Protein AF-A8GDE4-F1 (afdb_monomer_lite)

Radius of gyration: 35.51 Å; chains: 1; bounding box: 130×48×84 Å

Secondary structure (DSSP, 8-state):
-------TTSSSSTTTGGG-PBPTTSPBPPHHHHHHHHHHHHHHHHHHHHHHHHHHHHHHHHHHHHH-SEEEEEETTTEEEEESSHHHHHHHHHHHHHHHHTTGGGS--GGGGG-EEEEE---EEEEEEEE--TTS-S-TT--EEEEEEE-S----HHHHHHHHHHHHHHHHHHHHHHHHHHHHHHHT--TT-TTHHHHHHHHHHHHHHHHHHHHHHHHT-

Sequence (221 aa):
MIKRFNPDFSLSISHELAYMRETPEGGYVAHGDYATLFSELELVKADRDAQQKRADALAVENAELNSGCGFFAYDPDNGFEEFKTKEEAIAAAESYIDYYRGEACDGWPDEVAQVSWGIIMQESTRVNERPRTNDDSCDPAIETVCDYALLPNIETPATSAALAAIEARGAIAAIESLIGKKKRALAEMHPDTHAYGATEVIIRNQIRDLESFAIELREAK

Structure (mmCIF, N/CA/C/O backbone):
data_AF-A8GDE4-F1
#
_entry.id   AF-A8GDE4-F1
#
loop_
_atom_site.group_PDB
_atom_site.id
_atom_site.type_symbol
_atom_site.label_atom_id
_atom_site.label_alt_id
_atom_site.label_comp_id
_atom_site.label_asym_id
_atom_site.label_entity_id
_atom_site.label_seq_id
_atom_site.pdbx_PDB_ins_code
_atom_site.Cartn_x
_atom_site.Cartn_y
_atom_site.Cartn_z
_atom_site.occupancy
_atom_site.B_iso_or_equiv
_atom_site.auth_seq_id
_atom_site.auth_comp_id
_atom_site.auth_asym_id
_atom_site.auth_atom_id
_atom_site.pdbx_PDB_model_num
ATOM 1 N N . MET A 1 1 ? 86.544 5.104 -19.494 1.00 39.16 1 MET A N 1
ATOM 2 C CA . MET A 1 1 ? 85.240 5.177 -20.188 1.00 39.16 1 MET A CA 1
ATOM 3 C C . MET A 1 1 ? 84.161 4.812 -19.175 1.00 39.16 1 MET A C 1
ATOM 5 O O . MET A 1 1 ? 83.903 3.639 -18.951 1.00 39.16 1 MET A O 1
ATOM 9 N N . ILE A 1 2 ? 83.646 5.806 -18.449 1.00 33.44 2 ILE A N 1
ATOM 10 C CA . ILE A 1 2 ? 82.651 5.610 -17.384 1.00 33.44 2 ILE A CA 1
ATOM 11 C C . ILE A 1 2 ? 81.277 5.614 -18.054 1.00 33.44 2 ILE A C 1
ATOM 13 O O . ILE A 1 2 ? 80.874 6.637 -18.608 1.00 33.44 2 ILE A O 1
ATOM 17 N N . LYS A 1 3 ? 80.575 4.476 -18.043 1.00 41.19 3 LYS A N 1
ATOM 18 C CA . LYS A 1 3 ? 79.162 4.431 -18.434 1.00 41.19 3 LYS A CA 1
ATOM 19 C C . LYS A 1 3 ? 78.373 5.166 -17.353 1.00 41.19 3 LYS A C 1
ATOM 21 O O . LYS A 1 3 ? 78.251 4.670 -16.238 1.00 41.19 3 LYS A O 1
ATOM 26 N N . ARG A 1 4 ? 77.895 6.372 -17.665 1.00 40.81 4 ARG A N 1
ATOM 27 C CA . ARG A 1 4 ? 76.934 7.086 -16.820 1.00 40.81 4 ARG A CA 1
ATOM 28 C C . ARG A 1 4 ? 75.624 6.304 -16.853 1.00 40.81 4 ARG A C 1
ATOM 30 O O . ARG A 1 4 ? 75.034 6.139 -17.916 1.00 40.81 4 ARG A O 1
ATOM 37 N N . PHE A 1 5 ? 75.222 5.783 -15.702 1.00 41.34 5 PHE A N 1
ATOM 38 C CA . PHE A 1 5 ? 73.902 5.210 -15.496 1.00 41.34 5 PHE A CA 1
ATOM 39 C C . PHE A 1 5 ? 72.939 6.388 -15.306 1.00 41.34 5 PHE A C 1
ATOM 41 O O . PHE A 1 5 ? 73.033 7.083 -14.298 1.00 41.34 5 PHE A O 1
ATOM 48 N N . ASN A 1 6 ? 72.089 6.669 -16.297 1.00 43.16 6 ASN A N 1
ATOM 49 C CA . ASN A 1 6 ? 70.973 7.602 -16.124 1.00 43.16 6 ASN A CA 1
ATOM 50 C C . ASN A 1 6 ? 69.842 6.842 -15.414 1.00 43.16 6 ASN A C 1
ATOM 52 O O . ASN A 1 6 ? 69.351 5.866 -15.983 1.00 43.16 6 ASN A O 1
ATOM 56 N N . PRO A 1 7 ? 69.410 7.254 -14.212 1.00 46.44 7 PRO A N 1
ATOM 57 C CA . PRO A 1 7 ? 68.336 6.592 -13.477 1.00 46.44 7 PRO A CA 1
ATOM 58 C C . PRO A 1 7 ? 66.929 7.021 -13.943 1.00 46.44 7 PRO A C 1
ATOM 60 O O . PRO A 1 7 ? 65.963 6.846 -13.208 1.00 46.44 7 PRO A O 1
ATOM 63 N N . ASP A 1 8 ? 66.773 7.523 -15.170 1.00 44.00 8 ASP A N 1
ATOM 64 C CA . ASP A 1 8 ? 65.584 8.302 -15.555 1.00 44.00 8 ASP A CA 1
ATOM 65 C C . ASP A 1 8 ? 64.569 7.551 -16.434 1.00 44.00 8 ASP A C 1
ATOM 67 O O . ASP A 1 8 ? 63.820 8.167 -17.183 1.00 44.00 8 ASP A O 1
ATOM 71 N N . PHE A 1 9 ? 64.497 6.218 -16.342 1.00 38.62 9 PHE A N 1
ATOM 72 C CA . PHE A 1 9 ? 63.393 5.449 -16.953 1.00 38.62 9 PHE A CA 1
ATOM 73 C C . PHE A 1 9 ? 62.704 4.446 -16.017 1.00 38.62 9 PHE A C 1
ATOM 75 O O . PHE A 1 9 ? 61.736 3.811 -16.420 1.00 38.62 9 PHE A O 1
ATOM 82 N N . SER A 1 10 ? 63.151 4.311 -14.762 1.00 43.53 10 SER A N 1
ATOM 83 C CA . SER A 1 10 ? 62.522 3.390 -13.790 1.00 43.53 10 SER A CA 1
ATOM 84 C C . SER A 1 10 ? 61.621 4.079 -12.758 1.00 43.53 10 SER A C 1
ATOM 86 O O . SER A 1 10 ? 60.902 3.407 -12.029 1.00 43.53 10 SER A O 1
ATOM 88 N N . LEU A 1 11 ? 61.614 5.415 -12.729 1.00 41.84 11 LEU A N 1
ATOM 89 C CA . LEU A 1 11 ? 60.873 6.224 -11.754 1.00 41.84 11 LEU A CA 1
ATOM 90 C C . LEU A 1 11 ? 59.713 7.030 -12.359 1.00 41.84 11 LEU A C 1
ATOM 92 O O . LEU A 1 11 ? 59.090 7.810 -11.646 1.00 41.84 11 LEU A O 1
ATOM 96 N N . SER A 1 12 ? 59.376 6.835 -13.642 1.00 43.69 12 SER A N 1
ATOM 97 C CA . SER A 1 12 ? 58.170 7.445 -14.237 1.00 43.69 12 SER A CA 1
ATOM 98 C C . SER A 1 12 ? 56.939 6.528 -14.221 1.00 43.69 12 SER A C 1
ATOM 100 O O . SER A 1 12 ? 55.893 6.918 -14.725 1.00 43.69 12 SER A O 1
ATOM 102 N N . ILE A 1 13 ? 57.047 5.317 -13.665 1.00 46.84 13 ILE A N 1
ATOM 103 C CA . ILE A 1 13 ? 55.972 4.306 -13.660 1.00 46.84 13 ILE A CA 1
ATOM 104 C C . ILE A 1 13 ? 55.366 4.108 -12.251 1.00 46.84 13 ILE A C 1
ATOM 106 O O . ILE A 1 13 ? 54.423 3.351 -12.058 1.00 46.84 13 ILE A O 1
ATOM 110 N N . SER A 1 14 ? 55.853 4.813 -11.231 1.00 48.50 14 SER A N 1
ATOM 111 C CA . SER A 1 14 ? 55.568 4.459 -9.833 1.00 48.50 14 SER A CA 1
ATOM 112 C C . SER A 1 14 ? 54.497 5.294 -9.122 1.00 48.50 14 SER A C 1
ATOM 114 O O . SER A 1 14 ? 54.263 5.052 -7.943 1.00 48.50 14 SER A O 1
ATOM 116 N N . HIS A 1 15 ? 53.828 6.244 -9.787 1.00 43.44 15 HIS A N 1
ATOM 117 C CA . HIS A 1 15 ? 52.688 6.951 -9.172 1.00 43.44 15 HIS A CA 1
ATOM 118 C C . HIS A 1 15 ? 51.331 6.552 -9.766 1.00 43.44 15 HIS A C 1
ATOM 120 O O . HIS A 1 15 ? 50.371 6.427 -9.015 1.00 43.44 15 HIS A O 1
ATOM 126 N N . GLU A 1 16 ? 51.248 6.266 -11.071 1.00 42.66 16 GLU A N 1
ATOM 127 C CA . GLU A 1 16 ? 49.994 5.798 -11.690 1.00 42.66 16 GLU A CA 1
ATOM 128 C C . GLU A 1 16 ? 49.701 4.315 -11.405 1.00 42.66 16 GLU A C 1
ATOM 130 O O . GLU A 1 16 ? 48.559 3.974 -11.108 1.00 42.66 16 GLU A O 1
ATOM 135 N N . LEU A 1 17 ? 50.715 3.436 -11.387 1.00 47.31 17 LEU A N 1
ATOM 136 C CA . LEU A 1 17 ? 50.517 2.019 -11.030 1.00 47.31 17 LEU A CA 1
ATOM 137 C C . LEU A 1 17 ? 50.163 1.809 -9.552 1.00 47.31 17 LEU A C 1
ATOM 139 O O . LEU A 1 17 ? 49.525 0.818 -9.214 1.00 47.31 17 LEU A O 1
ATOM 143 N N . ALA A 1 18 ? 50.543 2.737 -8.667 1.00 46.31 18 ALA A N 1
ATOM 144 C CA . ALA A 1 18 ? 50.273 2.622 -7.232 1.00 46.31 18 ALA A CA 1
ATOM 145 C C . ALA A 1 18 ? 48.769 2.691 -6.893 1.00 46.31 18 ALA A C 1
ATOM 147 O O . ALA A 1 18 ? 48.372 2.285 -5.803 1.00 46.31 18 ALA A O 1
ATOM 148 N N . TYR A 1 19 ? 47.941 3.173 -7.828 1.00 51.22 19 TYR A N 1
ATOM 149 C CA . TYR A 1 19 ? 46.489 3.280 -7.683 1.00 51.22 19 TYR A CA 1
ATOM 150 C C . TYR A 1 19 ? 45.704 2.329 -8.605 1.00 51.22 19 TYR A C 1
ATOM 152 O O . TYR A 1 19 ? 44.475 2.406 -8.648 1.00 51.22 19 TYR A O 1
ATOM 160 N N . MET A 1 20 ? 46.356 1.408 -9.325 1.00 56.75 20 MET A N 1
ATOM 161 C CA . MET A 1 20 ? 45.652 0.399 -10.124 1.00 56.75 20 MET A CA 1
ATOM 162 C C . MET A 1 20 ? 45.312 -0.814 -9.255 1.00 56.75 20 MET A C 1
ATOM 164 O O . MET A 1 20 ? 46.195 -1.521 -8.777 1.00 56.75 20 MET A O 1
ATOM 168 N N . ARG A 1 21 ? 44.015 -1.049 -9.025 1.00 60.69 21 ARG A N 1
ATOM 169 C CA . ARG A 1 21 ? 43.529 -2.241 -8.324 1.00 60.69 21 ARG A CA 1
ATOM 170 C C . ARG A 1 21 ? 43.775 -3.460 -9.215 1.00 60.69 21 ARG A C 1
ATOM 172 O O . ARG A 1 21 ? 43.524 -3.388 -10.417 1.00 60.69 21 ARG A O 1
ATOM 179 N N . GLU A 1 22 ? 44.263 -4.557 -8.644 1.00 58.69 22 GLU A N 1
ATOM 180 C CA . GLU A 1 22 ? 44.408 -5.813 -9.384 1.00 58.69 22 GLU A CA 1
ATOM 181 C C . GLU A 1 22 ? 43.033 -6.477 -9.576 1.00 58.69 22 GLU A C 1
ATOM 183 O O . GLU A 1 22 ? 42.209 -6.497 -8.652 1.00 58.69 22 GLU A O 1
ATOM 188 N N . THR A 1 23 ? 42.754 -6.991 -10.776 1.00 63.03 23 THR A N 1
ATOM 189 C CA . THR A 1 23 ? 41.561 -7.803 -11.046 1.00 63.03 23 THR A CA 1
ATOM 190 C C . THR A 1 23 ? 41.701 -9.176 -10.379 1.00 63.03 23 THR A C 1
ATOM 192 O O . THR A 1 23 ? 42.818 -9.597 -10.067 1.00 63.03 23 THR A O 1
ATOM 195 N N . PRO A 1 24 ? 40.601 -9.922 -10.164 1.00 61.16 24 PRO A N 1
ATOM 196 C CA . PRO A 1 24 ? 40.669 -11.287 -9.636 1.00 61.16 24 PRO A CA 1
ATOM 197 C C . PRO A 1 24 ? 41.563 -12.234 -10.460 1.00 61.16 24 PRO A C 1
ATOM 199 O O . PRO A 1 24 ? 42.064 -13.217 -9.920 1.00 61.16 24 PRO A O 1
ATOM 202 N N . GLU A 1 25 ? 41.793 -11.933 -11.743 1.00 70.00 25 GLU A N 1
ATOM 203 C CA . GLU A 1 25 ? 42.695 -12.673 -12.635 1.00 70.00 25 GLU A CA 1
ATOM 204 C C . GLU A 1 25 ? 44.144 -12.136 -12.657 1.00 70.00 25 GLU A C 1
ATOM 206 O O . GLU A 1 25 ? 44.965 -12.635 -13.427 1.00 70.00 25 GLU A O 1
ATOM 211 N N . GLY A 1 26 ? 44.479 -11.140 -11.827 1.00 63.28 26 GLY A N 1
ATOM 212 C CA . GLY A 1 26 ? 45.830 -10.578 -11.696 1.00 63.28 26 GLY A CA 1
ATOM 213 C C . GLY A 1 26 ? 46.210 -9.514 -12.737 1.00 63.28 26 GLY A C 1
ATOM 214 O O . GLY A 1 26 ? 47.396 -9.243 -12.919 1.00 63.28 26 GLY A O 1
ATOM 215 N N . GLY A 1 27 ? 45.238 -8.926 -13.445 1.00 67.12 27 GLY A N 1
ATOM 216 C CA . GLY A 1 27 ? 45.453 -7.772 -14.334 1.00 67.12 27 GLY A CA 1
ATOM 217 C C . GLY A 1 27 ? 45.340 -6.433 -13.597 1.00 67.12 27 GLY A C 1
ATOM 218 O O . GLY A 1 27 ? 44.882 -6.397 -12.464 1.00 67.12 27 GLY A O 1
ATOM 219 N N . TYR A 1 28 ? 45.708 -5.315 -14.230 1.00 63.97 28 TYR A N 1
ATOM 220 C CA . TYR A 1 28 ? 45.516 -3.967 -13.669 1.00 63.97 28 TYR A CA 1
ATOM 221 C C . TYR A 1 28 ? 44.257 -3.303 -14.240 1.00 63.97 28 TYR A C 1
ATOM 223 O O . TYR A 1 28 ? 44.044 -3.342 -15.451 1.00 63.97 28 TYR A O 1
ATOM 231 N N . VAL A 1 29 ? 43.451 -2.660 -13.388 1.00 63.69 29 VAL A N 1
ATOM 232 C CA . VAL A 1 29 ? 42.304 -1.839 -13.821 1.00 63.69 29 VAL A CA 1
ATOM 233 C C . VAL A 1 29 ? 42.814 -0.595 -14.557 1.00 63.69 29 VAL A C 1
ATOM 235 O O . VAL A 1 29 ? 43.556 0.208 -13.985 1.00 63.69 29 VAL A O 1
ATOM 238 N N . ALA A 1 30 ? 42.426 -0.417 -15.823 1.00 65.56 30 ALA A N 1
ATO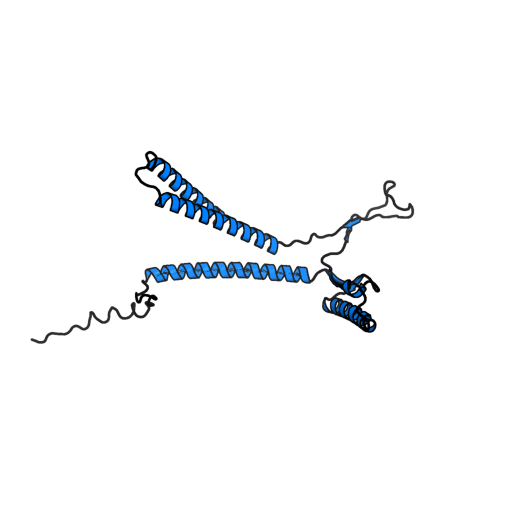M 239 C CA . ALA A 1 30 ? 42.857 0.725 -16.621 1.00 65.56 30 ALA A CA 1
ATOM 240 C C . ALA A 1 30 ? 42.170 2.019 -16.145 1.00 65.56 30 ALA A C 1
ATOM 242 O O . ALA A 1 30 ? 41.049 2.005 -15.644 1.00 65.56 30 ALA A O 1
ATOM 243 N N . HIS A 1 31 ? 42.797 3.183 -16.348 1.00 60.78 31 HIS A N 1
ATOM 244 C CA . HIS A 1 31 ? 42.201 4.479 -15.974 1.00 60.78 31 HIS A CA 1
ATOM 245 C C . HIS A 1 31 ? 40.814 4.716 -16.621 1.00 60.78 31 HIS A C 1
ATOM 247 O O . HIS A 1 31 ? 39.936 5.330 -16.015 1.00 60.78 31 HIS A O 1
ATOM 253 N N . GLY A 1 32 ? 40.586 4.205 -17.838 1.00 65.94 32 GLY A N 1
ATOM 254 C CA . GLY A 1 32 ? 39.273 4.255 -18.500 1.00 65.94 32 GLY A CA 1
ATOM 255 C C . GLY A 1 32 ? 38.185 3.437 -17.788 1.00 65.94 32 GLY A C 1
ATOM 256 O O . GLY A 1 32 ? 37.016 3.826 -17.797 1.00 65.94 32 GLY A O 1
ATOM 257 N N . ASP A 1 33 ? 38.571 2.364 -17.097 1.00 68.56 33 ASP A N 1
ATOM 258 C CA . ASP A 1 33 ? 37.652 1.521 -16.328 1.00 68.56 33 ASP A CA 1
ATOM 259 C C . ASP A 1 33 ? 37.215 2.232 -15.040 1.00 68.56 33 ASP A C 1
ATOM 261 O O . ASP A 1 33 ? 36.054 2.146 -14.646 1.00 68.56 33 ASP A O 1
ATOM 265 N N . TYR A 1 34 ? 38.106 3.022 -14.423 1.00 68.88 34 TYR A N 1
ATOM 266 C CA . TYR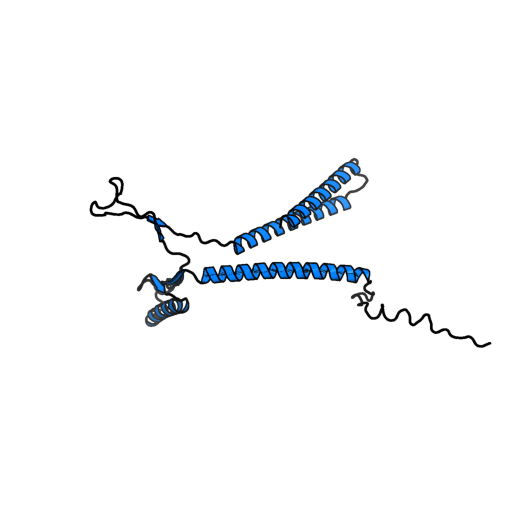 A 1 34 ? 37.756 3.870 -13.279 1.00 68.88 34 TYR A CA 1
ATOM 267 C C . TYR A 1 34 ? 36.696 4.913 -13.636 1.00 68.88 34 TYR A C 1
ATOM 269 O O . TYR A 1 34 ? 35.739 5.077 -12.885 1.00 68.88 34 TYR A O 1
ATOM 277 N N . ALA A 1 35 ? 36.828 5.594 -14.780 1.00 73.56 35 ALA A N 1
ATOM 278 C CA . ALA A 1 35 ? 35.834 6.573 -15.227 1.00 73.56 35 ALA A CA 1
ATOM 279 C C . ALA A 1 35 ? 34.438 5.939 -15.386 1.00 73.56 35 ALA A C 1
ATOM 281 O O . ALA A 1 35 ? 33.438 6.518 -14.959 1.00 73.56 35 ALA A O 1
ATOM 282 N N . THR A 1 36 ? 34.387 4.718 -15.924 1.00 78.25 36 THR A N 1
ATOM 283 C CA . THR A 1 36 ? 33.148 3.940 -16.062 1.00 78.25 36 THR A CA 1
ATOM 284 C C . THR A 1 36 ? 32.575 3.572 -14.690 1.00 78.25 36 THR A C 1
ATOM 286 O O . THR A 1 36 ? 31.422 3.891 -14.404 1.00 78.25 36 THR A O 1
ATOM 289 N N . LEU A 1 37 ? 33.396 3.019 -13.792 1.00 79.69 37 LEU A N 1
ATOM 290 C CA . LEU A 1 37 ? 32.989 2.652 -12.431 1.00 79.69 37 LEU A CA 1
ATOM 291 C C . LEU A 1 37 ? 32.473 3.844 -11.613 1.00 79.69 37 LEU A C 1
ATOM 293 O O . LEU A 1 37 ? 31.517 3.701 -10.851 1.00 79.69 37 LEU A O 1
ATOM 297 N N . PHE A 1 38 ? 33.083 5.025 -11.756 1.00 82.38 38 PHE A N 1
ATOM 298 C CA . PHE A 1 38 ? 32.593 6.237 -11.095 1.00 82.38 38 PHE A CA 1
ATOM 299 C C . PHE A 1 38 ? 31.203 6.626 -11.601 1.00 82.38 38 PHE A C 1
ATOM 301 O O . PHE A 1 38 ? 30.326 6.897 -10.783 1.00 82.38 38 PHE A O 1
ATOM 308 N N . SER A 1 39 ? 30.979 6.581 -12.918 1.00 82.75 39 SER A N 1
ATOM 309 C CA . SER A 1 39 ? 29.665 6.884 -13.497 1.00 82.75 39 SER A CA 1
ATOM 310 C C . SER A 1 39 ? 28.583 5.888 -13.054 1.00 82.75 39 SER A C 1
ATOM 312 O O . SER A 1 39 ? 27.485 6.291 -12.673 1.00 82.75 39 SER A O 1
ATOM 314 N N . GLU A 1 40 ? 28.900 4.593 -12.998 1.00 87.12 40 GLU A N 1
ATOM 315 C CA . GLU A 1 40 ? 27.984 3.560 -12.503 1.00 87.12 40 GLU A CA 1
ATOM 316 C C . GLU A 1 40 ? 27.662 3.755 -11.019 1.00 87.12 40 GLU A C 1
ATOM 318 O O . GLU A 1 40 ? 26.506 3.649 -10.607 1.00 87.12 40 GLU A O 1
ATOM 323 N N . LEU A 1 41 ? 28.666 4.092 -10.205 1.00 88.12 41 LEU A N 1
ATOM 324 C CA . LEU A 1 41 ? 28.474 4.360 -8.784 1.00 88.12 41 LEU A CA 1
ATOM 325 C C . LEU A 1 41 ? 27.555 5.566 -8.549 1.00 88.12 41 LEU A C 1
ATOM 327 O O . LEU A 1 41 ? 26.746 5.543 -7.620 1.00 88.12 41 LEU A O 1
ATOM 331 N N . GLU A 1 42 ? 27.678 6.619 -9.356 1.00 91.94 42 GLU A N 1
ATOM 332 C CA . GLU A 1 42 ? 26.789 7.782 -9.291 1.00 91.94 42 GLU A CA 1
ATOM 333 C C . GLU A 1 42 ? 25.343 7.407 -9.631 1.00 91.94 42 GLU A C 1
ATOM 335 O O . GLU A 1 42 ? 24.431 7.781 -8.890 1.00 91.94 42 GLU A O 1
ATOM 340 N N . LEU A 1 43 ? 25.133 6.593 -10.670 1.00 88.50 43 LEU A N 1
ATOM 341 C CA . LEU A 1 43 ? 23.807 6.085 -11.033 1.00 88.50 43 LEU A CA 1
ATOM 342 C C . LEU A 1 43 ? 23.196 5.221 -9.923 1.00 88.50 43 LEU A C 1
ATOM 344 O O . LEU A 1 43 ? 22.032 5.400 -9.568 1.00 88.50 43 LEU A O 1
ATOM 348 N N . VAL A 1 44 ? 23.981 4.318 -9.331 1.00 91.25 44 VAL A N 1
ATOM 349 C CA . VAL A 1 44 ? 23.518 3.451 -8.237 1.00 91.25 44 VAL A CA 1
ATOM 350 C C . VAL A 1 44 ? 23.165 4.266 -6.994 1.00 91.25 44 VAL A C 1
ATOM 352 O O . VAL A 1 44 ? 22.158 3.994 -6.342 1.00 91.25 44 VAL A O 1
ATOM 355 N N . LYS A 1 45 ? 23.960 5.289 -6.660 1.00 93.50 45 LYS A N 1
ATOM 356 C CA . LYS A 1 45 ? 23.637 6.203 -5.555 1.00 93.50 45 LYS A CA 1
ATOM 357 C C . LYS A 1 45 ? 22.333 6.948 -5.820 1.00 93.50 45 LYS A C 1
ATOM 359 O O . LYS A 1 45 ? 21.500 7.014 -4.922 1.00 93.50 45 LYS A O 1
ATOM 364 N N . ALA A 1 46 ? 22.140 7.448 -7.039 1.00 90.38 46 ALA A N 1
ATOM 365 C CA . ALA A 1 46 ? 20.912 8.133 -7.419 1.00 90.38 46 ALA A CA 1
ATOM 366 C C . ALA A 1 46 ? 19.680 7.214 -7.319 1.00 90.38 46 ALA A C 1
ATOM 368 O O . ALA A 1 46 ? 18.661 7.629 -6.767 1.00 90.38 46 ALA A O 1
ATOM 369 N N . ASP A 1 47 ? 19.773 5.962 -7.786 1.00 88.88 47 ASP A N 1
ATOM 370 C CA . ASP A 1 47 ? 18.668 5.001 -7.671 1.00 88.88 47 ASP A CA 1
ATOM 371 C C . ASP A 1 47 ? 18.376 4.641 -6.210 1.00 88.88 47 ASP A C 1
ATOM 373 O O . ASP A 1 47 ? 17.221 4.677 -5.790 1.00 88.88 47 ASP A O 1
ATOM 377 N N . ARG A 1 48 ? 19.411 4.388 -5.398 1.00 93.06 48 ARG A N 1
ATOM 378 C CA . ARG A 1 48 ? 19.254 4.158 -3.954 1.00 93.06 48 ARG A CA 1
ATOM 379 C C . ARG A 1 48 ? 18.544 5.331 -3.282 1.00 93.06 48 ARG A C 1
ATOM 381 O O . ARG A 1 48 ? 17.604 5.118 -2.524 1.00 93.06 48 ARG A O 1
ATOM 388 N N . ASP A 1 49 ? 18.972 6.558 -3.555 1.00 94.62 49 ASP A N 1
ATOM 389 C CA . ASP A 1 49 ? 18.385 7.749 -2.939 1.00 94.62 49 ASP A CA 1
ATOM 390 C C . ASP A 1 49 ? 16.928 7.949 -3.394 1.00 94.62 49 ASP A C 1
ATOM 392 O O . ASP A 1 49 ? 16.074 8.344 -2.600 1.00 94.62 49 ASP A O 1
ATOM 396 N N . ALA A 1 50 ? 16.604 7.621 -4.649 1.00 89.81 50 ALA A N 1
ATOM 397 C CA . ALA A 1 50 ? 15.230 7.624 -5.146 1.00 89.81 50 ALA A CA 1
ATOM 398 C C . ALA A 1 50 ? 14.363 6.533 -4.492 1.00 89.81 50 ALA A C 1
ATOM 400 O O . ALA A 1 50 ? 13.202 6.783 -4.160 1.00 89.81 50 ALA A O 1
ATOM 401 N N . GLN A 1 51 ? 14.908 5.333 -4.282 1.00 90.94 51 GLN A N 1
ATOM 402 C CA . GLN A 1 51 ? 14.227 4.254 -3.566 1.00 90.94 51 GLN A CA 1
ATOM 403 C C . GLN A 1 51 ? 13.988 4.618 -2.099 1.00 90.94 51 GLN A C 1
ATOM 405 O O . GLN A 1 51 ? 12.884 4.400 -1.603 1.00 90.94 51 GLN A O 1
ATOM 410 N N . GLN A 1 52 ? 14.972 5.234 -1.438 1.00 95.31 52 GLN A N 1
ATOM 411 C CA . GLN A 1 52 ? 14.837 5.692 -0.058 1.00 95.31 52 GLN A CA 1
ATOM 412 C C . GLN A 1 52 ? 13.713 6.723 0.073 1.00 95.31 52 GLN A C 1
ATOM 414 O O . GLN A 1 52 ? 12.827 6.548 0.898 1.00 95.31 52 GLN A O 1
ATOM 419 N N . LYS A 1 53 ? 13.663 7.725 -0.814 1.00 94.94 53 LYS A N 1
ATOM 420 C CA . LYS A 1 53 ? 12.572 8.717 -0.826 1.00 94.94 53 LYS A CA 1
ATOM 421 C C . LYS A 1 53 ? 11.187 8.081 -0.959 1.00 94.94 53 LYS A C 1
ATOM 423 O O . LYS A 1 53 ? 10.242 8.533 -0.321 1.00 94.94 53 LYS A O 1
ATOM 428 N N . ARG A 1 54 ? 11.051 7.040 -1.789 1.00 94.19 54 ARG A N 1
ATOM 429 C CA . ARG A 1 54 ? 9.786 6.298 -1.928 1.00 94.19 54 ARG A CA 1
ATOM 430 C C . ARG A 1 54 ? 9.442 5.527 -0.656 1.00 94.19 54 ARG A C 1
ATOM 432 O O . ARG A 1 54 ? 8.286 5.537 -0.252 1.00 94.19 54 ARG A O 1
ATOM 439 N N . ALA A 1 55 ? 10.425 4.878 -0.034 1.00 95.88 55 ALA A N 1
ATOM 440 C CA . ALA A 1 55 ? 10.228 4.164 1.224 1.00 95.88 55 ALA A CA 1
ATOM 441 C C . ALA A 1 55 ? 9.801 5.117 2.350 1.00 95.88 55 ALA A C 1
ATOM 443 O O . ALA A 1 55 ? 8.858 4.812 3.075 1.00 95.88 55 ALA A O 1
ATOM 444 N N . ASP A 1 56 ? 10.428 6.289 2.440 1.00 98.00 56 ASP A N 1
ATOM 445 C CA . ASP A 1 56 ? 10.087 7.312 3.428 1.00 98.00 56 ASP A CA 1
ATOM 446 C C . ASP A 1 56 ? 8.655 7.830 3.217 1.00 98.00 56 ASP A C 1
ATOM 448 O O . ASP A 1 56 ? 7.887 7.916 4.171 1.00 98.00 56 ASP A O 1
ATOM 452 N N . ALA A 1 57 ? 8.256 8.101 1.968 1.00 97.12 57 ALA A N 1
ATOM 453 C CA . ALA A 1 57 ? 6.890 8.523 1.649 1.00 97.12 57 ALA A CA 1
ATOM 454 C C . ALA A 1 57 ? 5.842 7.459 2.028 1.00 97.12 57 ALA A C 1
ATOM 456 O O . ALA A 1 57 ? 4.812 7.789 2.610 1.00 97.12 57 ALA A O 1
ATOM 457 N N . LEU A 1 58 ? 6.120 6.180 1.753 1.00 97.94 58 LEU A N 1
ATOM 458 C CA . LEU A 1 58 ? 5.251 5.070 2.158 1.00 97.94 58 LEU A CA 1
ATOM 459 C C . LEU A 1 58 ? 5.199 4.894 3.678 1.00 97.94 58 LEU A C 1
ATOM 461 O O . LEU A 1 58 ? 4.160 4.508 4.207 1.00 97.94 58 LEU A O 1
ATOM 465 N N . ALA A 1 59 ? 6.302 5.143 4.384 1.00 97.81 59 ALA A N 1
ATOM 466 C CA . ALA A 1 59 ? 6.336 5.077 5.840 1.00 97.81 59 ALA A CA 1
ATOM 467 C C . ALA A 1 59 ? 5.485 6.189 6.470 1.00 97.81 59 ALA A C 1
ATOM 469 O O . ALA A 1 59 ? 4.755 5.921 7.421 1.00 97.81 59 ALA A O 1
ATOM 470 N N . VAL A 1 60 ? 5.539 7.404 5.912 1.00 97.69 60 VAL A N 1
ATOM 471 C CA . VAL A 1 60 ? 4.687 8.528 6.330 1.00 97.69 60 VAL A CA 1
ATOM 472 C C . VAL A 1 60 ? 3.214 8.206 6.088 1.00 97.69 60 VAL A C 1
ATOM 474 O O . VAL A 1 60 ? 2.434 8.244 7.032 1.00 97.69 60 VAL A O 1
ATOM 477 N N . GLU A 1 61 ? 2.846 7.795 4.872 1.00 97.19 61 GLU A N 1
ATOM 478 C CA . GLU A 1 61 ? 1.459 7.436 4.542 1.00 97.19 61 GLU A CA 1
ATOM 479 C C . GLU A 1 61 ? 0.937 6.296 5.436 1.00 97.19 61 GLU A C 1
ATOM 481 O O . GLU A 1 61 ? -0.164 6.371 5.973 1.00 97.19 61 GLU A O 1
ATOM 486 N N . ASN A 1 62 ? 1.745 5.259 5.687 1.00 96.19 62 ASN A N 1
ATOM 487 C CA . ASN A 1 62 ? 1.362 4.191 6.615 1.00 96.19 62 ASN A CA 1
ATOM 488 C C . ASN A 1 62 ? 1.191 4.688 8.055 1.00 96.19 62 ASN A C 1
ATOM 490 O O . ASN A 1 62 ? 0.331 4.176 8.770 1.00 96.19 62 ASN A O 1
ATOM 494 N N . ALA A 1 63 ? 2.008 5.634 8.519 1.00 95.31 63 ALA A N 1
ATOM 495 C CA . ALA A 1 63 ? 1.862 6.204 9.857 1.00 95.31 63 ALA A CA 1
ATOM 496 C C . ALA A 1 63 ? 0.565 7.016 9.985 1.00 95.31 63 ALA A C 1
ATOM 498 O O . ALA A 1 63 ? -0.122 6.915 11.002 1.00 95.31 63 ALA A O 1
ATOM 499 N N . GLU A 1 64 ? 0.200 7.765 8.944 1.00 93.00 64 GLU A N 1
ATOM 500 C CA . GLU A 1 64 ? -1.061 8.505 8.872 1.00 93.00 64 GLU A CA 1
ATOM 501 C C . GLU A 1 64 ? -2.260 7.548 8.877 1.00 93.00 64 GLU A C 1
ATOM 503 O O . GLU A 1 64 ? -3.159 7.698 9.703 1.00 93.00 64 GLU A O 1
ATOM 508 N N . LEU A 1 65 ? -2.234 6.497 8.050 1.00 93.56 65 LEU A N 1
ATOM 509 C CA . LEU A 1 65 ? -3.291 5.480 8.023 1.00 93.56 65 LEU A CA 1
ATOM 510 C C . LEU A 1 65 ? -3.434 4.757 9.371 1.00 93.56 65 LEU A C 1
ATOM 512 O O . LEU A 1 65 ? -4.544 4.566 9.855 1.00 93.56 65 LEU A O 1
ATOM 516 N N . ASN A 1 66 ? -2.319 4.399 10.016 1.00 93.50 66 ASN A N 1
ATOM 517 C CA . ASN A 1 66 ? -2.336 3.730 11.321 1.00 93.50 66 ASN A CA 1
ATOM 518 C C . ASN A 1 66 ? -2.747 4.647 12.479 1.00 93.50 66 ASN A C 1
ATOM 520 O O . ASN A 1 66 ? -3.000 4.156 13.579 1.00 93.50 66 ASN A O 1
ATOM 524 N N . SER A 1 67 ? -2.783 5.961 12.261 1.00 91.12 67 SER A N 1
ATOM 525 C CA . SER A 1 67 ? -3.294 6.892 13.263 1.00 91.12 67 SER A CA 1
ATOM 526 C C . SER A 1 67 ? -4.823 6.880 13.309 1.00 91.12 67 SER A C 1
ATOM 528 O O . SER A 1 67 ? -5.380 7.085 14.384 1.00 91.12 67 SER A O 1
ATOM 530 N N . GLY A 1 68 ? -5.486 6.586 12.180 1.00 90.19 68 GLY A N 1
ATOM 531 C CA . GLY A 1 68 ? -6.947 6.519 12.075 1.00 90.19 68 GLY A CA 1
ATOM 532 C C . GLY A 1 68 ? -7.665 7.799 12.537 1.00 90.19 68 GLY A C 1
ATOM 533 O O . GLY A 1 68 ? -7.048 8.846 12.736 1.00 90.19 68 GLY A O 1
ATOM 534 N N . CYS A 1 69 ? -8.985 7.716 12.722 1.00 92.06 69 CYS A N 1
ATOM 535 C CA . CYS A 1 69 ? -9.768 8.689 13.498 1.00 92.06 69 CYS A CA 1
ATOM 536 C C . CYS A 1 69 ? -10.095 8.196 14.919 1.00 92.06 69 CYS A C 1
ATOM 538 O O . CYS A 1 69 ? -10.484 8.996 15.767 1.00 92.06 69 CYS A O 1
ATOM 540 N N . GLY A 1 70 ? -9.872 6.909 15.189 1.00 95.19 70 GLY A N 1
ATOM 541 C CA . GLY A 1 70 ? -10.069 6.276 16.487 1.00 95.19 70 GLY A CA 1
ATOM 542 C C . GLY A 1 70 ? -9.627 4.816 16.471 1.00 95.19 70 GLY A C 1
ATOM 543 O O . GLY A 1 70 ? -9.146 4.299 15.459 1.00 95.19 70 GLY A O 1
ATOM 544 N N . PHE A 1 71 ? -9.805 4.141 17.598 1.00 98.12 71 PHE A N 1
ATOM 545 C CA . PHE A 1 71 ? -9.555 2.711 17.760 1.00 98.12 71 PHE A CA 1
ATOM 546 C C . PHE A 1 71 ? -10.792 2.055 18.356 1.00 98.12 71 PHE A C 1
ATOM 548 O O . PHE A 1 71 ? -11.603 2.730 18.983 1.00 98.12 71 PHE A O 1
ATOM 555 N N . PHE A 1 72 ? -10.931 0.746 18.188 1.00 98.19 72 PHE A N 1
ATOM 556 C CA . PHE A 1 72 ? -12.022 0.008 18.812 1.00 98.19 72 PHE A CA 1
ATOM 557 C C . PHE A 1 72 ? -11.538 -1.282 19.455 1.00 98.19 72 PHE A C 1
ATOM 559 O O . PHE A 1 72 ? -10.531 -1.852 19.025 1.00 98.19 72 PHE A O 1
ATOM 566 N N . ALA A 1 73 ? -12.299 -1.752 20.436 1.00 98.50 73 ALA A N 1
ATOM 567 C CA . ALA A 1 73 ? -12.312 -3.139 20.866 1.00 98.50 73 ALA A CA 1
ATOM 568 C C . ALA A 1 73 ? -13.740 -3.683 20.747 1.00 98.50 73 ALA A C 1
ATOM 570 O O . ALA A 1 73 ? -14.714 -2.942 20.867 1.00 98.50 73 ALA A O 1
ATOM 571 N N . TYR A 1 74 ? -13.853 -4.969 20.446 1.00 98.44 74 TYR A N 1
ATOM 572 C CA . TYR A 1 74 ? -15.120 -5.665 20.309 1.00 98.44 74 TYR A CA 1
ATOM 573 C C . TYR A 1 74 ? -15.073 -6.994 21.047 1.00 98.44 74 TYR A C 1
ATOM 575 O O . TYR A 1 74 ? -14.111 -7.749 20.887 1.00 98.44 74 TYR A O 1
ATOM 583 N N . ASP A 1 75 ? -16.142 -7.298 21.773 1.00 97.12 75 ASP A N 1
ATOM 584 C CA . ASP A 1 75 ? -16.504 -8.644 22.202 1.00 97.12 75 ASP A CA 1
ATOM 585 C C . ASP A 1 75 ? -18.038 -8.841 22.117 1.00 97.12 75 ASP A C 1
ATOM 587 O O . ASP A 1 75 ? -18.791 -7.882 21.898 1.00 97.12 75 ASP A O 1
ATOM 591 N N . PRO A 1 76 ? -18.534 -10.080 22.253 1.00 95.69 76 PRO A N 1
ATOM 592 C CA . PRO A 1 76 ? -19.972 -10.341 22.226 1.00 95.69 76 PRO A CA 1
ATOM 593 C C . PRO A 1 76 ? -20.773 -9.737 23.394 1.00 95.69 76 PRO A C 1
ATOM 595 O O . PRO A 1 76 ? -21.968 -9.489 23.222 1.00 95.69 76 PRO A O 1
ATOM 598 N N . ASP A 1 77 ? -20.150 -9.498 24.553 1.00 92.00 77 ASP A N 1
ATOM 599 C CA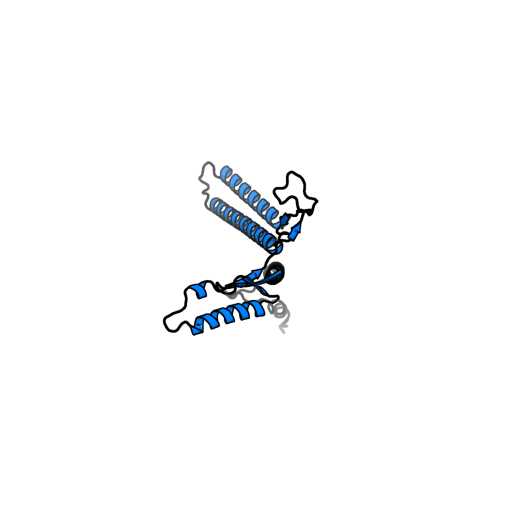 . ASP A 1 77 ? -20.845 -9.098 25.787 1.00 92.00 77 ASP A CA 1
ATOM 600 C C . ASP A 1 77 ? -20.964 -7.571 25.961 1.00 92.00 77 ASP A C 1
ATOM 602 O O . ASP A 1 77 ? -21.994 -7.069 26.419 1.00 92.00 77 ASP A O 1
ATOM 606 N N . ASN A 1 78 ? -19.934 -6.824 25.570 1.00 90.44 78 ASN A N 1
ATOM 607 C CA . ASN A 1 78 ? -19.832 -5.364 25.632 1.00 90.44 78 ASN A CA 1
ATOM 608 C C . ASN A 1 78 ? -20.101 -4.704 24.270 1.00 90.44 78 ASN A C 1
ATOM 610 O O . ASN A 1 78 ? -20.497 -3.538 24.213 1.00 90.44 78 ASN A O 1
ATOM 614 N N . GLY A 1 79 ? -19.955 -5.442 23.167 1.00 95.88 79 GLY A N 1
ATOM 615 C CA . GLY A 1 79 ? -20.169 -4.923 21.820 1.00 95.88 79 GLY A CA 1
ATOM 616 C C . GLY A 1 79 ? -19.003 -4.059 21.340 1.00 95.88 79 GLY A C 1
ATOM 617 O O . GLY A 1 79 ? -17.853 -4.322 21.664 1.00 95.88 79 GLY A O 1
ATOM 618 N N . PHE A 1 80 ? -19.287 -3.062 20.497 1.00 97.31 80 PHE A N 1
ATOM 619 C CA . PHE A 1 80 ? -18.268 -2.179 19.918 1.00 97.31 80 PHE A CA 1
ATOM 620 C C . PHE A 1 80 ? -17.981 -1.003 20.857 1.00 97.31 80 PHE A C 1
ATOM 622 O O . PHE A 1 80 ? -18.851 -0.154 21.061 1.00 97.31 80 PHE A O 1
ATOM 629 N N . GLU A 1 81 ? -16.766 -0.944 21.396 1.00 97.88 81 GLU A N 1
ATOM 630 C CA . GLU A 1 81 ? -16.300 0.136 22.266 1.00 97.88 81 GLU A CA 1
ATOM 631 C C . GLU A 1 81 ? -15.176 0.927 21.585 1.00 97.88 81 GLU A C 1
ATOM 633 O O . GLU A 1 81 ? -14.243 0.350 21.024 1.00 97.88 81 GLU A O 1
ATOM 638 N N . GLU A 1 82 ? -15.268 2.257 21.630 1.00 97.75 82 GLU A N 1
ATOM 639 C CA . GLU A 1 82 ? -14.323 3.170 20.983 1.00 97.75 82 GLU A CA 1
ATOM 640 C C . GLU A 1 82 ? -13.298 3.738 21.967 1.00 97.75 82 GLU A C 1
ATOM 642 O O . GLU A 1 82 ? -13.621 4.148 23.083 1.00 97.75 82 GLU A O 1
ATOM 647 N N . PHE A 1 83 ? -12.055 3.850 21.503 1.00 97.50 83 PHE A N 1
ATOM 648 C CA . PHE A 1 83 ? -10.917 4.336 22.270 1.00 97.50 83 PHE A CA 1
ATOM 649 C C . PHE A 1 83 ? -10.135 5.390 21.490 1.00 97.50 83 PHE A C 1
ATOM 651 O O . PHE A 1 83 ? -10.076 5.387 20.259 1.00 97.50 83 PHE A O 1
ATOM 658 N N . LYS A 1 84 ? -9.484 6.298 22.224 1.00 94.69 84 LYS A N 1
ATOM 659 C CA . LYS A 1 84 ? -8.675 7.372 21.625 1.00 94.69 84 LYS A CA 1
ATOM 660 C C . LYS A 1 84 ? -7.285 6.905 21.233 1.00 94.69 84 LYS A C 1
ATOM 662 O O . LYS A 1 84 ? -6.656 7.516 20.373 1.00 94.69 84 LYS A O 1
ATOM 667 N N . THR A 1 85 ? -6.788 5.870 21.899 1.00 96.19 85 THR A N 1
ATOM 668 C CA . THR A 1 85 ? -5.441 5.353 21.688 1.00 96.19 85 THR A CA 1
ATOM 669 C C . THR A 1 85 ? -5.469 3.864 21.392 1.00 96.19 85 THR A C 1
ATOM 671 O O . THR A 1 85 ? -6.344 3.123 21.848 1.00 96.19 85 THR A O 1
ATOM 674 N N . LYS A 1 86 ? -4.465 3.421 20.637 1.00 96.88 86 LYS A N 1
ATOM 675 C CA . LYS A 1 86 ? -4.251 2.011 20.327 1.00 96.88 86 LYS A CA 1
ATOM 676 C C . LYS A 1 86 ? -4.045 1.194 21.599 1.00 96.88 86 LYS A C 1
ATOM 678 O O . LYS A 1 86 ? -4.542 0.078 21.706 1.00 96.88 86 LYS A O 1
ATOM 683 N N . GLU A 1 87 ? -3.292 1.742 22.546 1.00 97.56 87 GLU A N 1
ATOM 684 C CA . GLU A 1 87 ? -2.944 1.081 23.799 1.00 97.56 87 GLU A CA 1
ATOM 685 C C . GLU A 1 87 ? -4.190 0.795 24.642 1.00 97.56 87 GLU A C 1
ATOM 687 O O . GLU A 1 87 ? -4.304 -0.296 25.194 1.00 97.56 87 GLU A O 1
ATOM 692 N N . GLU A 1 88 ? -5.139 1.734 24.696 1.00 97.75 88 GLU A N 1
ATOM 693 C CA . GLU A 1 88 ? -6.416 1.548 25.393 1.00 97.75 88 GLU A CA 1
ATOM 694 C C . GLU A 1 88 ? -7.272 0.460 24.734 1.00 97.75 88 GLU A C 1
ATOM 696 O O . GLU A 1 88 ? -7.745 -0.432 25.433 1.00 97.75 88 GLU A O 1
ATOM 701 N N . ALA A 1 89 ? -7.408 0.471 23.403 1.00 98.00 89 ALA A N 1
ATOM 702 C CA . ALA A 1 89 ? -8.176 -0.549 22.683 1.00 98.00 89 ALA A CA 1
ATOM 703 C C . ALA A 1 89 ? -7.592 -1.961 22.859 1.00 98.00 89 ALA A C 1
ATOM 705 O O . ALA A 1 89 ? -8.324 -2.925 23.082 1.00 98.00 89 ALA A O 1
ATOM 706 N N . ILE A 1 90 ? -6.262 -2.091 22.806 1.00 98.25 90 ILE A N 1
ATOM 707 C CA . ILE A 1 90 ? -5.584 -3.369 23.060 1.00 98.25 90 ILE A CA 1
ATOM 708 C C . ILE A 1 90 ? -5.799 -3.809 24.509 1.00 98.25 90 ILE A C 1
ATOM 710 O O . ILE A 1 90 ? -6.098 -4.976 24.749 1.00 98.25 90 ILE A O 1
ATOM 714 N N . ALA A 1 91 ? -5.659 -2.894 25.472 1.00 98.31 91 ALA A N 1
ATOM 715 C CA . ALA A 1 91 ? -5.864 -3.207 26.882 1.00 98.31 91 ALA A CA 1
ATOM 716 C C . ALA A 1 91 ? -7.307 -3.651 27.170 1.00 98.31 91 ALA A C 1
ATOM 718 O O . ALA A 1 91 ? -7.509 -4.576 27.955 1.00 98.31 91 ALA A O 1
ATOM 719 N N . ALA A 1 92 ? -8.295 -3.038 26.514 1.00 98.12 92 ALA A N 1
ATOM 720 C CA . ALA A 1 92 ? -9.690 -3.452 26.602 1.00 98.12 92 ALA A CA 1
ATOM 721 C C . ALA A 1 92 ? -9.895 -4.865 26.035 1.00 98.12 92 ALA A C 1
ATOM 723 O O . ALA A 1 92 ? -10.419 -5.729 26.732 1.00 98.12 92 ALA A O 1
ATOM 724 N N . ALA A 1 93 ? -9.382 -5.150 24.834 1.00 98.06 93 ALA A N 1
ATOM 725 C CA . ALA A 1 93 ? -9.466 -6.488 24.247 1.00 98.06 93 ALA A CA 1
ATOM 726 C C . ALA A 1 93 ? -8.770 -7.566 25.106 1.00 98.06 93 ALA A C 1
ATOM 728 O O . ALA A 1 93 ? -9.319 -8.647 25.312 1.00 98.06 93 ALA A O 1
ATOM 729 N N . GLU A 1 94 ? -7.590 -7.274 25.663 1.00 97.88 94 GLU A N 1
ATOM 730 C CA . GLU A 1 94 ? -6.892 -8.158 26.613 1.00 97.88 94 GLU A CA 1
ATOM 731 C C . GLU A 1 94 ? -7.714 -8.386 27.892 1.00 97.88 94 GLU A C 1
ATOM 733 O O . GLU A 1 94 ? -7.766 -9.508 28.399 1.00 97.88 94 GLU A O 1
ATOM 738 N N . SER A 1 95 ? -8.400 -7.351 28.389 1.00 97.00 95 SER A N 1
ATOM 739 C CA . SER A 1 95 ? -9.312 -7.454 29.534 1.00 97.00 95 SER A CA 1
ATOM 740 C C . SER A 1 95 ? -10.509 -8.360 29.235 1.00 97.00 95 SER A C 1
ATOM 742 O O . SER A 1 95 ? -10.884 -9.162 30.090 1.00 97.00 95 SER A O 1
ATOM 744 N N . TYR A 1 96 ? -11.102 -8.271 28.042 1.00 95.81 96 TYR A N 1
ATOM 745 C CA . TYR A 1 96 ? -12.201 -9.158 27.640 1.00 95.81 96 TYR A CA 1
ATOM 746 C C . TYR A 1 96 ? -11.725 -10.617 27.563 1.00 95.81 96 TYR A C 1
ATOM 748 O O . TYR A 1 96 ? -12.369 -11.523 28.086 1.00 95.81 96 TYR A O 1
ATOM 756 N N . ILE A 1 97 ? -10.535 -10.860 26.999 1.00 95.81 97 ILE A N 1
ATOM 757 C CA . ILE A 1 97 ? -9.929 -12.201 26.970 1.00 95.81 97 ILE A CA 1
ATOM 758 C C . ILE A 1 97 ? -9.661 -12.722 28.391 1.00 95.81 97 ILE A C 1
ATOM 760 O O . ILE A 1 97 ? -9.874 -13.906 28.660 1.00 95.81 97 ILE A O 1
ATOM 764 N N . ASP A 1 98 ? -9.186 -11.875 29.307 1.00 95.19 98 ASP A N 1
ATOM 765 C CA . ASP A 1 98 ? -8.948 -12.268 30.701 1.00 95.19 98 ASP A CA 1
ATOM 766 C C . ASP A 1 98 ? -10.240 -12.628 31.441 1.00 95.19 98 ASP A C 1
ATOM 768 O O . ASP A 1 98 ? -10.256 -13.588 32.212 1.00 95.19 98 ASP A O 1
ATOM 772 N N . TYR A 1 99 ? -11.341 -11.939 31.140 1.00 93.31 99 TYR A N 1
ATOM 773 C CA . TYR A 1 99 ? -12.659 -12.300 31.651 1.00 93.31 99 TYR A CA 1
ATOM 774 C C . TYR A 1 99 ? -13.047 -13.733 31.247 1.00 93.31 99 TYR A C 1
ATOM 776 O O . TYR A 1 99 ? -13.313 -14.564 32.119 1.00 93.31 99 TYR A O 1
ATOM 784 N N . TYR A 1 100 ? -12.951 -14.076 29.955 1.00 92.62 100 TYR A N 1
ATOM 785 C CA . TYR A 1 100 ? -13.228 -15.438 29.472 1.00 92.62 100 TYR A CA 1
ATOM 786 C C . TYR A 1 100 ? -12.251 -16.489 30.019 1.00 92.62 100 TYR A C 1
ATOM 788 O O . TYR A 1 100 ? -12.617 -17.652 30.202 1.00 92.62 100 TYR A O 1
ATOM 796 N N . ARG A 1 101 ? -11.009 -16.101 30.338 1.00 92.06 101 ARG A N 1
ATOM 797 C CA . ARG A 1 101 ? -10.014 -16.998 30.947 1.00 92.06 101 ARG A CA 1
ATOM 798 C C . ARG A 1 101 ? -10.475 -17.532 32.307 1.00 92.06 101 ARG A C 1
ATOM 800 O O . ARG A 1 101 ? -10.120 -18.657 32.658 1.00 92.06 101 ARG A O 1
ATOM 807 N N . GLY A 1 102 ? -11.273 -16.761 33.051 1.00 86.25 102 GLY A N 1
ATOM 808 C CA . GLY A 1 102 ? -11.860 -17.182 34.325 1.00 86.25 102 GLY A CA 1
ATOM 809 C C . GLY A 1 102 ? -12.834 -18.359 34.201 1.00 86.25 102 GLY A C 1
ATOM 810 O O . GLY A 1 102 ? -12.971 -19.139 35.144 1.00 86.25 102 GLY A O 1
ATOM 811 N N . GLU A 1 103 ? -13.453 -18.528 33.031 1.00 79.88 103 GLU A N 1
ATOM 812 C CA . GLU A 1 103 ? -14.425 -19.589 32.739 1.00 79.88 103 GLU A CA 1
ATOM 813 C C . GLU A 1 103 ? -13.817 -20.748 31.933 1.00 79.88 103 GLU A C 1
ATOM 815 O O . GLU A 1 103 ? -14.469 -21.763 31.698 1.00 79.88 103 GLU A O 1
ATOM 820 N N . ALA A 1 104 ? -12.537 -20.647 31.563 1.00 87.25 104 ALA A N 1
ATOM 821 C CA . ALA A 1 104 ? -11.895 -21.558 30.619 1.00 87.25 104 ALA A CA 1
ATOM 822 C C . ALA A 1 104 ? -11.463 -22.924 31.206 1.00 87.25 104 ALA A C 1
ATOM 824 O O . ALA A 1 104 ? -10.611 -23.604 30.628 1.00 87.25 104 ALA A O 1
ATOM 825 N N . CYS A 1 105 ? -11.989 -23.334 32.368 1.00 80.06 105 CYS A N 1
ATOM 826 C CA . CYS A 1 105 ? -11.519 -24.522 33.096 1.00 80.06 105 CYS A CA 1
ATOM 827 C C . CYS A 1 105 ? -11.688 -25.835 32.310 1.00 80.06 105 CYS A C 1
ATOM 829 O O . CYS A 1 105 ? -10.802 -26.688 32.371 1.00 80.06 105 CYS A O 1
ATOM 831 N N . ASP A 1 106 ? -12.769 -25.955 31.534 1.00 85.06 106 ASP A N 1
ATOM 832 C CA . ASP A 1 106 ? -13.073 -27.104 30.669 1.00 85.06 106 ASP A CA 1
ATOM 833 C C . ASP A 1 106 ? -12.838 -26.803 29.172 1.00 85.06 106 ASP A C 1
ATOM 835 O O . ASP A 1 106 ? -13.193 -27.597 28.299 1.00 85.06 106 ASP A O 1
ATOM 839 N N . GLY A 1 107 ? -12.206 -25.667 28.867 1.00 88.31 107 GLY A N 1
ATOM 840 C CA . GLY A 1 107 ? -12.014 -25.153 27.511 1.00 88.31 107 GLY A CA 1
ATOM 841 C C . GLY A 1 107 ? -12.452 -23.698 27.390 1.00 88.31 107 GLY A C 1
ATOM 842 O O . GLY A 1 107 ? -13.216 -23.204 28.210 1.00 88.31 107 GLY A O 1
ATOM 843 N N . TRP A 1 108 ? -11.945 -23.000 26.376 1.00 93.88 108 TRP A N 1
ATOM 844 C CA . TRP A 1 108 ? -12.325 -21.611 26.122 1.00 93.88 108 TRP A CA 1
ATOM 845 C C . TRP A 1 108 ? -13.759 -21.524 25.579 1.00 93.88 108 TRP A C 1
ATOM 847 O O . TRP A 1 108 ? -14.110 -22.352 24.736 1.00 93.88 108 TRP A O 1
ATOM 857 N N . PRO A 1 109 ? -14.551 -20.521 25.998 1.00 90.62 109 PRO A N 1
ATOM 858 C CA . PRO A 1 109 ? -15.805 -20.183 25.330 1.00 90.62 109 PRO A CA 1
ATOM 859 C C . PRO A 1 109 ? -15.560 -19.847 23.853 1.00 90.62 109 PRO A C 1
ATOM 861 O O . PRO A 1 109 ? -14.552 -19.217 23.526 1.00 90.62 109 PRO A O 1
ATOM 864 N N . ASP A 1 110 ? -16.469 -20.236 22.958 1.00 91.31 110 ASP A N 1
ATOM 865 C CA . ASP A 1 110 ? -16.335 -19.969 21.516 1.00 91.31 110 ASP A CA 1
ATOM 866 C C . ASP A 1 110 ? -16.363 -18.454 21.218 1.00 91.31 110 ASP A C 1
ATOM 868 O O . ASP A 1 110 ? -15.783 -17.978 20.238 1.00 91.31 110 ASP A O 1
ATOM 872 N N . GLU A 1 111 ? -17.000 -17.681 22.097 1.00 92.25 111 GLU A N 1
ATOM 873 C CA . GLU A 1 111 ? -17.125 -16.226 22.072 1.00 92.25 111 GLU A CA 1
ATOM 874 C C . GLU A 1 111 ? -15.766 -15.516 22.092 1.00 92.25 111 GLU A C 1
ATOM 876 O O . GLU A 1 111 ? -15.606 -14.492 21.424 1.00 92.25 111 GLU A O 1
ATOM 881 N N . VAL A 1 112 ? -14.752 -16.085 22.761 1.00 94.44 112 VAL A N 1
ATOM 882 C CA . VAL A 1 112 ? -13.418 -15.463 22.843 1.00 94.44 112 VAL A CA 1
ATOM 883 C C . VAL A 1 112 ? -12.770 -15.303 21.466 1.00 94.44 112 VAL A C 1
ATOM 885 O O . VAL A 1 112 ? -11.986 -14.381 21.249 1.00 94.44 112 VAL A O 1
ATOM 888 N N . ALA A 1 113 ? -13.108 -16.174 20.507 1.00 94.88 113 ALA A N 1
ATOM 889 C CA . ALA A 1 113 ? -12.574 -16.117 19.147 1.00 94.88 113 ALA A CA 1
ATOM 890 C C . ALA A 1 113 ? -13.066 -14.886 18.365 1.00 94.88 113 ALA A C 1
ATOM 892 O O . ALA A 1 113 ? -12.512 -14.571 17.311 1.00 94.88 113 ALA A O 1
ATOM 893 N N . GLN A 1 114 ? -14.102 -14.208 18.865 1.00 96.19 114 GLN A N 1
ATOM 894 C CA . GLN A 1 114 ? -14.656 -12.990 18.280 1.00 96.19 114 GLN A CA 1
ATOM 895 C C . GLN A 1 114 ? -14.041 -11.722 18.878 1.00 96.19 114 GLN A C 1
ATOM 897 O O . GLN A 1 114 ? -14.220 -10.645 18.303 1.00 96.19 114 GLN A O 1
ATOM 902 N N . VAL A 1 115 ? -13.301 -11.831 19.991 1.00 97.69 115 VAL A N 1
ATOM 903 C CA . VAL A 1 115 ? -12.643 -10.672 20.597 1.00 97.69 115 VAL A CA 1
ATOM 904 C C . VAL A 1 115 ? -11.642 -10.084 19.610 1.00 97.69 115 VAL A C 1
ATOM 906 O O . VAL A 1 115 ? -10.758 -10.774 19.098 1.00 97.69 115 VAL A O 1
ATOM 909 N N . SER A 1 116 ? -11.778 -8.792 19.332 1.00 97.94 116 SER A N 1
ATOM 910 C CA . SER A 1 116 ? -10.921 -8.094 18.379 1.00 97.94 116 SER A CA 1
ATOM 911 C C . SER A 1 116 ? -10.675 -6.654 18.797 1.00 97.94 116 SER A C 1
ATOM 913 O O . SER A 1 116 ? -11.471 -6.051 19.507 1.00 97.94 116 SER A O 1
ATOM 915 N N . TRP A 1 117 ? -9.558 -6.097 18.342 1.00 98.19 117 TRP A N 1
ATOM 916 C CA . TRP A 1 117 ? -9.308 -4.661 18.378 1.00 98.19 117 TRP A CA 1
ATOM 917 C C . TRP A 1 117 ? -8.921 -4.194 16.977 1.00 98.19 117 TRP A C 1
ATOM 919 O O . TRP A 1 117 ? -8.439 -4.987 16.159 1.00 98.19 117 TRP A O 1
ATOM 929 N N . GLY A 1 118 ? -9.104 -2.911 16.691 1.00 97.94 118 GLY A N 1
ATOM 930 C CA . GLY A 1 118 ? -8.732 -2.365 15.395 1.00 97.94 118 GLY A CA 1
ATOM 931 C C . GLY A 1 118 ? -8.657 -0.848 15.345 1.00 97.94 118 GLY A C 1
ATOM 932 O O . GLY A 1 118 ? -8.826 -0.153 16.345 1.00 97.94 118 GLY A O 1
ATOM 933 N N . ILE A 1 119 ? -8.358 -0.355 14.145 1.00 97.50 119 ILE A N 1
ATOM 934 C CA . ILE A 1 119 ? -8.228 1.065 13.819 1.00 97.50 119 ILE A CA 1
ATOM 935 C C . ILE A 1 119 ? -9.474 1.477 13.046 1.00 97.50 119 ILE A C 1
ATOM 937 O O . ILE A 1 119 ? -9.862 0.817 12.080 1.00 97.50 119 ILE A O 1
ATOM 941 N N . ILE A 1 120 ? -10.083 2.581 13.453 1.00 95.69 120 ILE A N 1
ATOM 942 C CA . ILE A 1 120 ? -11.178 3.207 12.728 1.00 95.69 120 ILE A CA 1
ATOM 943 C C . ILE A 1 120 ? -10.540 4.142 11.709 1.00 95.69 120 ILE A C 1
ATOM 945 O O . ILE A 1 120 ? -9.983 5.182 12.049 1.00 95.69 120 ILE A O 1
ATOM 949 N N . MET A 1 121 ? -10.569 3.735 10.444 1.00 93.88 121 MET A N 1
ATOM 950 C CA . MET A 1 121 ? -9.982 4.515 9.352 1.00 93.88 121 MET A CA 1
ATOM 951 C C . MET A 1 121 ? -10.809 5.759 9.021 1.00 93.88 121 MET A C 1
ATOM 953 O O . MET A 1 121 ? -10.268 6.755 8.548 1.00 93.88 121 MET A O 1
ATOM 957 N N . GLN A 1 122 ? -12.123 5.678 9.227 1.00 93.88 122 GLN A N 1
ATOM 958 C CA . GLN A 1 122 ? -13.067 6.731 8.900 1.00 93.88 122 GLN A CA 1
ATOM 959 C C . GLN A 1 122 ? -14.413 6.502 9.583 1.00 93.88 122 GLN A C 1
ATOM 961 O O . GLN A 1 122 ? -14.869 5.366 9.709 1.00 93.88 122 GLN A O 1
ATOM 966 N N . GLU A 1 123 ? -15.084 7.603 9.904 1.00 92.75 123 GLU A N 1
ATOM 967 C CA . GLU A 1 123 ? -16.460 7.631 10.385 1.00 92.75 123 GLU A CA 1
ATOM 968 C C . GLU A 1 123 ? -17.397 8.301 9.380 1.00 92.75 123 GLU A C 1
ATOM 970 O O . GLU A 1 123 ? -17.008 9.132 8.550 1.00 92.75 123 GLU A O 1
ATOM 975 N N . SER A 1 124 ? -18.676 7.942 9.461 1.00 94.75 124 SER A N 1
ATOM 976 C CA . SER A 1 124 ? -19.708 8.600 8.674 1.00 94.75 124 SER A CA 1
ATOM 977 C C . SER A 1 124 ? -19.883 10.051 9.117 1.00 94.75 124 SER A C 1
ATOM 979 O O . SER A 1 124 ? -20.083 10.331 10.297 1.00 94.75 124 SER A O 1
ATOM 981 N N . THR A 1 125 ? -19.904 10.969 8.160 1.00 94.44 125 THR A N 1
ATOM 982 C CA . THR A 1 125 ? -20.159 12.390 8.389 1.00 94.44 125 THR A CA 1
ATOM 983 C C . THR A 1 125 ? -21.573 12.743 7.948 1.00 94.44 125 THR A C 1
ATOM 985 O O . THR A 1 125 ? -22.019 12.327 6.876 1.00 94.44 125 THR A O 1
ATOM 988 N N . ARG A 1 126 ? -22.273 13.541 8.761 1.00 95.25 126 ARG A N 1
ATOM 989 C CA . ARG A 1 126 ? -23.588 14.092 8.417 1.00 95.25 126 ARG A CA 1
ATOM 990 C C . ARG A 1 126 ? -23.455 15.092 7.271 1.00 95.25 126 ARG A C 1
ATOM 992 O O . ARG A 1 126 ? -22.693 16.053 7.373 1.00 95.25 126 ARG A O 1
ATOM 999 N N . VAL A 1 127 ? -24.232 14.906 6.213 1.00 95.88 127 VAL A N 1
ATOM 1000 C CA . VAL A 1 127 ? -24.217 15.748 5.011 1.00 95.88 127 VAL A CA 1
ATOM 1001 C C . VAL A 1 127 ? -25.632 16.074 4.538 1.00 95.88 127 VAL A C 1
ATOM 1003 O O . VAL A 1 127 ? -26.610 15.486 4.995 1.00 95.88 127 VAL A O 1
ATOM 1006 N N . ASN A 1 128 ? -25.738 17.040 3.621 1.00 94.00 128 ASN A N 1
ATOM 1007 C CA . ASN A 1 128 ? -26.986 17.402 2.937 1.00 94.00 128 ASN A CA 1
ATOM 1008 C C . ASN A 1 128 ? -28.166 17.727 3.872 1.00 94.00 128 ASN A C 1
ATOM 1010 O O . ASN A 1 128 ? -29.313 17.420 3.550 1.00 94.00 128 ASN A O 1
ATOM 1014 N N . GLU A 1 129 ? -27.910 18.346 5.028 1.00 96.00 129 GLU A N 1
ATOM 1015 C CA . GLU A 1 129 ? -28.987 18.745 5.935 1.00 96.00 129 GLU A CA 1
ATOM 1016 C C . GLU A 1 129 ? -29.919 19.760 5.260 1.00 96.00 129 GLU A C 1
ATOM 1018 O O . GLU A 1 129 ? -29.485 20.804 4.766 1.00 96.00 129 GLU A O 1
ATOM 1023 N N . ARG A 1 130 ? -31.214 19.441 5.234 1.00 96.00 130 ARG A N 1
ATOM 1024 C CA . ARG A 1 130 ? -32.248 20.260 4.597 1.00 96.00 130 ARG A CA 1
ATOM 1025 C C . ARG A 1 130 ? -33.598 20.122 5.308 1.00 96.00 130 ARG A C 1
ATOM 1027 O O . ARG A 1 130 ? -33.816 19.142 6.020 1.00 96.00 130 ARG A O 1
ATOM 1034 N N . PRO A 1 131 ? -34.540 21.055 5.090 1.00 96.12 131 PRO A N 1
ATOM 1035 C CA . PRO A 1 131 ? -35.914 20.887 5.550 1.00 96.12 131 PRO A CA 1
ATOM 1036 C C . PRO A 1 131 ? -36.578 19.638 4.953 1.00 96.12 131 PRO A C 1
ATOM 1038 O O . PRO A 1 131 ? -36.312 19.271 3.799 1.00 96.12 131 PRO A O 1
ATOM 1041 N N . ARG A 1 132 ? -37.472 19.019 5.730 1.00 94.00 132 ARG A N 1
ATOM 1042 C CA . ARG A 1 132 ? -38.317 17.909 5.274 1.00 94.00 132 ARG A CA 1
ATOM 1043 C C . ARG A 1 132 ? -39.293 18.378 4.186 1.00 94.00 132 ARG A C 1
ATOM 1045 O O . ARG A 1 132 ? -39.886 19.453 4.288 1.00 94.00 132 ARG A O 1
ATOM 1052 N N . THR A 1 133 ? -39.513 17.549 3.172 1.00 92.50 133 THR A N 1
ATOM 1053 C CA . THR A 1 133 ? -40.554 17.715 2.149 1.00 92.50 133 THR A CA 1
ATOM 1054 C C . THR A 1 133 ? -41.592 16.589 2.238 1.00 92.50 133 THR A C 1
ATOM 1056 O O . THR A 1 133 ? -41.438 15.626 2.988 1.00 92.50 133 THR A O 1
ATOM 1059 N N . ASN A 1 134 ? -42.689 16.697 1.483 1.00 89.75 134 ASN A N 1
ATOM 1060 C CA . ASN A 1 134 ? -43.719 15.649 1.446 1.00 89.75 134 ASN A CA 1
ATOM 1061 C C . ASN A 1 134 ? -43.261 14.358 0.748 1.00 89.75 134 ASN A C 1
ATOM 1063 O O . ASN A 1 134 ? -43.947 13.347 0.874 1.00 89.75 134 ASN A O 1
ATOM 1067 N N . ASP A 1 135 ? -42.131 14.396 0.041 1.00 91.00 135 ASP A N 1
ATOM 1068 C CA . ASP A 1 135 ? -41.555 13.228 -0.630 1.00 91.00 135 ASP A CA 1
ATOM 1069 C C . ASP A 1 135 ? -40.665 12.397 0.317 1.00 91.00 135 ASP A C 1
ATOM 1071 O O . ASP A 1 135 ? -40.322 11.255 0.009 1.00 91.00 135 ASP A O 1
ATOM 1075 N N . ASP A 1 136 ? -40.296 12.945 1.482 1.00 89.50 136 ASP A N 1
ATOM 1076 C CA . ASP A 1 136 ? -39.469 12.254 2.469 1.00 89.50 136 ASP A CA 1
ATOM 1077 C C . ASP A 1 136 ? -40.277 11.206 3.247 1.00 89.50 136 ASP A C 1
ATOM 1079 O O . ASP A 1 136 ? -41.329 11.494 3.821 1.00 89.50 136 ASP A O 1
ATOM 1083 N N . SER A 1 137 ? -39.748 9.982 3.322 1.00 89.38 137 SER A N 1
ATOM 1084 C CA . SER A 1 137 ? -40.355 8.856 4.050 1.00 89.38 137 SER A CA 1
ATOM 1085 C C . SER A 1 137 ? -40.042 8.896 5.552 1.00 89.38 137 SER A C 1
ATOM 1087 O O . SER A 1 137 ? -39.515 7.936 6.111 1.00 89.38 137 SER A O 1
ATOM 1089 N N . CYS A 1 138 ? -40.331 10.016 6.213 1.00 87.75 138 CYS A N 1
ATOM 1090 C CA . CYS A 1 138 ? -40.153 10.181 7.656 1.00 87.75 138 CYS A CA 1
ATOM 1091 C C . CYS A 1 138 ? -41.415 10.739 8.327 1.00 87.75 138 CYS A C 1
ATOM 1093 O O . CYS A 1 138 ? -42.345 11.205 7.666 1.00 87.75 138 CYS A O 1
ATOM 1095 N N . ASP A 1 139 ? -41.470 10.634 9.656 1.00 91.50 139 ASP A N 1
ATOM 1096 C CA . ASP A 1 139 ? -42.612 11.103 10.441 1.00 91.50 139 ASP A CA 1
ATOM 1097 C C . ASP A 1 139 ? -42.870 12.609 10.193 1.00 91.50 139 ASP A C 1
ATOM 1099 O O . ASP A 1 139 ? -41.911 13.386 10.144 1.00 91.50 139 ASP A O 1
ATOM 1103 N N . PRO A 1 140 ? -44.133 13.060 10.045 1.00 89.56 140 PRO A N 1
ATOM 1104 C CA . PRO A 1 140 ? -44.450 14.472 9.835 1.00 89.56 140 PRO A CA 1
ATOM 1105 C C . PRO A 1 140 ? -43.915 15.429 10.911 1.00 89.56 140 PRO A C 1
ATOM 1107 O O . PRO A 1 140 ? -43.776 16.616 10.616 1.00 89.56 140 PRO A O 1
ATOM 1110 N N . ALA A 1 141 ? -43.631 14.938 12.125 1.00 92.75 141 ALA A N 1
ATOM 1111 C CA . ALA A 1 141 ? -43.024 15.703 13.214 1.00 92.75 141 ALA A CA 1
ATOM 1112 C C . ALA A 1 141 ? -41.530 16.012 12.998 1.00 92.75 141 ALA A C 1
ATOM 1114 O O . ALA A 1 141 ? -40.962 16.817 13.732 1.00 92.75 141 ALA A O 1
ATOM 1115 N N . ILE A 1 142 ? -40.884 15.390 12.010 1.00 92.38 142 ILE A N 1
ATOM 1116 C CA . ILE A 1 142 ? -39.486 15.648 11.663 1.00 92.38 142 ILE A CA 1
ATOM 1117 C C . ILE A 1 142 ? -39.398 16.932 10.828 1.00 92.38 142 ILE A C 1
ATOM 1119 O O . ILE A 1 142 ? -40.046 17.070 9.789 1.00 92.38 142 ILE A O 1
ATOM 1123 N N . GLU A 1 143 ? -38.587 17.884 11.286 1.00 93.31 143 GLU A N 1
ATOM 1124 C CA . GLU A 1 143 ? -38.433 19.199 10.644 1.00 93.31 143 GLU A CA 1
ATOM 1125 C C . GLU A 1 143 ? -37.314 19.212 9.596 1.00 93.31 143 GLU A C 1
ATOM 1127 O O . GLU A 1 143 ? -37.417 19.883 8.564 1.00 93.31 143 GLU A O 1
ATOM 1132 N N . THR A 1 144 ? -36.253 18.443 9.839 1.00 95.31 144 THR A N 1
ATOM 1133 C CA . THR A 1 144 ? -35.071 18.369 8.982 1.00 95.31 144 THR A CA 1
ATOM 1134 C C . THR A 1 144 ? -34.689 16.927 8.695 1.00 95.31 144 THR A C 1
ATOM 1136 O O . THR A 1 144 ? -34.874 16.027 9.511 1.00 95.31 144 THR A O 1
ATOM 1139 N N . VAL A 1 145 ? -34.140 16.714 7.506 1.00 94.75 145 VAL A N 1
ATOM 1140 C CA . VAL A 1 145 ? -33.561 15.443 7.081 1.00 94.75 145 VAL A CA 1
ATOM 1141 C C . VAL A 1 145 ? -32.110 15.674 6.679 1.00 94.75 145 VAL A C 1
ATOM 1143 O O . VAL A 1 145 ? -31.737 16.765 6.246 1.00 94.75 145 VAL A O 1
ATOM 1146 N N . CYS A 1 146 ? -31.283 14.653 6.852 1.00 94.81 146 CYS A N 1
ATOM 1147 C CA . CYS A 1 146 ? -29.878 14.663 6.467 1.00 94.81 146 CYS A CA 1
ATOM 1148 C C . CYS A 1 146 ? -29.469 13.263 6.011 1.00 94.81 146 CYS A C 1
ATOM 1150 O O . CYS A 1 146 ? -30.115 12.278 6.372 1.00 94.81 146 CYS A O 1
ATOM 1152 N N . ASP A 1 147 ? -28.386 13.204 5.246 1.00 95.44 147 ASP A N 1
ATOM 1153 C CA . ASP A 1 147 ? -27.733 11.962 4.859 1.00 95.44 147 ASP A CA 1
ATOM 1154 C C . ASP A 1 147 ? -26.459 11.763 5.684 1.00 95.44 147 ASP A C 1
ATOM 1156 O O . ASP A 1 147 ? -25.961 12.678 6.348 1.00 95.44 147 ASP A O 1
ATOM 1160 N N . TYR A 1 148 ? -25.892 10.566 5.590 1.00 96.12 148 TYR A N 1
ATOM 1161 C CA . TYR A 1 148 ? -24.564 10.255 6.099 1.00 96.12 148 TYR A CA 1
ATOM 1162 C C . TYR A 1 148 ? -23.709 9.683 4.972 1.00 96.12 148 TYR A C 1
ATOM 1164 O O . TYR A 1 148 ? -24.170 8.847 4.195 1.00 96.12 148 TYR A O 1
ATOM 1172 N N . ALA A 1 149 ? -22.462 10.137 4.881 1.00 95.75 149 ALA A N 1
ATOM 1173 C CA . ALA A 1 149 ? -21.497 9.670 3.892 1.00 95.75 149 ALA A CA 1
ATOM 1174 C C . ALA A 1 149 ? -20.108 9.499 4.517 1.00 95.75 149 ALA A C 1
ATOM 1176 O O . ALA A 1 149 ? -19.754 10.195 5.467 1.00 95.75 149 ALA A O 1
ATOM 1177 N N . LEU A 1 150 ? -19.308 8.591 3.963 1.00 94.81 150 LEU A N 1
ATOM 1178 C CA . LEU A 1 150 ? -17.897 8.431 4.314 1.00 94.81 150 LEU A CA 1
ATOM 1179 C C . LEU A 1 150 ? -17.081 9.496 3.571 1.00 94.81 150 LEU A C 1
ATOM 1181 O O . LEU A 1 150 ? -16.793 9.349 2.383 1.00 94.81 150 LEU A O 1
ATOM 1185 N N . LEU A 1 151 ? -16.786 10.609 4.250 1.00 88.06 151 LEU A N 1
ATOM 1186 C CA . LEU A 1 151 ? -16.014 11.730 3.708 1.00 88.06 151 LEU A CA 1
ATOM 1187 C C . LEU A 1 151 ? -14.970 12.245 4.717 1.00 88.06 151 LEU A C 1
ATOM 1189 O O . LEU A 1 151 ? -15.211 12.153 5.920 1.00 88.06 151 LEU A O 1
ATOM 1193 N N . PRO A 1 152 ? -13.837 12.810 4.252 1.00 88.56 152 PRO A N 1
ATOM 1194 C CA . PRO A 1 152 ? -13.352 12.791 2.864 1.00 88.56 152 PRO A CA 1
ATOM 1195 C C . PRO A 1 152 ? -12.882 11.388 2.442 1.00 88.56 152 PRO A C 1
ATOM 1197 O O . PRO A 1 152 ? -12.643 10.535 3.287 1.00 88.56 152 PRO A O 1
ATOM 1200 N N . ASN A 1 153 ? -12.747 11.125 1.141 1.00 89.81 153 ASN A N 1
ATOM 1201 C CA . ASN A 1 153 ? -12.195 9.846 0.685 1.00 89.81 153 ASN A CA 1
ATOM 1202 C C . ASN A 1 153 ? -10.752 9.668 1.196 1.00 89.81 153 ASN A C 1
ATOM 1204 O O . ASN A 1 153 ? -9.977 10.625 1.174 1.00 89.81 153 ASN A O 1
ATOM 1208 N N . ILE A 1 154 ? -10.390 8.459 1.625 1.00 92.12 154 ILE A N 1
ATOM 1209 C CA . ILE A 1 154 ? -9.017 8.158 2.046 1.00 92.12 154 ILE A CA 1
ATOM 1210 C C . ILE A 1 154 ? -8.175 7.932 0.792 1.00 92.12 154 ILE A C 1
ATOM 1212 O O . ILE A 1 154 ? -8.383 6.968 0.053 1.00 92.12 154 ILE A O 1
ATOM 1216 N N . GLU A 1 155 ? -7.221 8.823 0.549 1.00 93.50 155 GLU A N 1
ATOM 1217 C CA . GLU A 1 155 ? -6.281 8.701 -0.560 1.00 93.50 155 GLU A CA 1
ATOM 1218 C C . GLU A 1 155 ? -4.963 8.070 -0.102 1.00 93.50 155 GLU A C 1
ATOM 1220 O O . GLU A 1 155 ? -4.519 8.267 1.025 1.00 93.50 155 GLU A O 1
ATOM 1225 N N . THR A 1 156 ? -4.327 7.318 -1.004 1.00 96.06 156 THR A N 1
ATOM 1226 C CA . THR A 1 156 ? -2.999 6.713 -0.793 1.00 96.06 156 THR A CA 1
ATOM 1227 C C . THR A 1 156 ? -2.062 7.062 -1.960 1.00 96.06 156 THR A C 1
ATOM 1229 O O . THR A 1 156 ? -1.716 6.211 -2.796 1.00 96.06 156 THR A O 1
ATOM 1232 N N . PRO A 1 157 ? -1.716 8.354 -2.121 1.00 96.19 157 PRO A N 1
ATOM 1233 C CA . PRO A 1 157 ? -0.927 8.827 -3.254 1.00 96.19 157 PRO A CA 1
ATOM 1234 C C . PRO A 1 157 ? 0.479 8.215 -3.310 1.00 96.19 157 PRO A C 1
ATOM 1236 O O . PRO A 1 157 ? 0.969 7.942 -4.409 1.00 96.19 157 PRO A O 1
ATOM 1239 N N . ALA A 1 158 ? 1.130 7.956 -2.171 1.00 97.06 158 ALA A N 1
ATOM 1240 C CA . ALA A 1 158 ? 2.452 7.337 -2.141 1.00 97.06 158 ALA A CA 1
ATOM 1241 C C . ALA A 1 158 ? 2.382 5.874 -2.594 1.00 97.06 158 ALA A C 1
ATOM 1243 O O . ALA A 1 158 ? 3.190 5.451 -3.426 1.00 97.06 158 ALA A O 1
ATOM 1244 N N . THR A 1 159 ? 1.381 5.122 -2.127 1.00 96.88 159 THR A N 1
ATOM 1245 C CA . THR A 1 159 ? 1.116 3.755 -2.603 1.00 96.88 159 THR A CA 1
ATOM 1246 C C . THR A 1 159 ? 0.811 3.727 -4.100 1.00 96.88 159 THR A C 1
ATOM 1248 O O . THR A 1 159 ? 1.400 2.934 -4.838 1.00 96.88 159 THR A O 1
ATOM 1251 N N . SER A 1 160 ? -0.040 4.636 -4.580 1.00 97.12 160 SER A N 1
ATOM 1252 C CA . SER A 1 160 ? -0.397 4.737 -6.002 1.00 97.12 160 SER A CA 1
ATOM 1253 C C . SER A 1 160 ? 0.823 5.047 -6.878 1.00 97.12 160 SER A C 1
ATOM 1255 O O . SER A 1 160 ? 1.056 4.389 -7.894 1.00 97.12 160 SER A O 1
ATOM 1257 N N . ALA A 1 161 ? 1.662 5.998 -6.456 1.00 94.62 161 ALA A N 1
ATOM 1258 C CA . ALA A 1 161 ? 2.905 6.331 -7.147 1.00 94.62 161 ALA A CA 1
ATOM 1259 C C . ALA A 1 161 ? 3.910 5.166 -7.133 1.00 94.62 161 ALA A C 1
ATOM 1261 O O . ALA A 1 161 ? 4.596 4.916 -8.130 1.00 94.62 161 ALA A O 1
ATOM 1262 N N . ALA A 1 162 ? 3.998 4.425 -6.023 1.00 93.88 162 ALA A N 1
ATOM 1263 C CA . ALA A 1 162 ? 4.849 3.246 -5.920 1.00 93.88 162 ALA A CA 1
ATOM 1264 C C . ALA A 1 162 ? 4.398 2.134 -6.879 1.00 93.88 162 ALA A C 1
ATOM 1266 O O . ALA A 1 162 ? 5.243 1.548 -7.563 1.00 93.88 162 ALA A O 1
ATOM 1267 N N . LEU A 1 163 ? 3.088 1.885 -6.981 1.00 95.56 163 LEU A N 1
ATOM 1268 C CA . LEU A 1 163 ? 2.520 0.910 -7.911 1.00 95.56 163 LEU A CA 1
ATOM 1269 C C . LEU A 1 163 ? 2.813 1.294 -9.367 1.00 95.56 163 LEU A C 1
ATOM 1271 O O . LEU A 1 163 ? 3.389 0.487 -10.097 1.00 95.56 163 LEU A O 1
ATOM 1275 N N . ALA A 1 164 ? 2.556 2.546 -9.754 1.00 92.31 164 ALA A N 1
ATOM 1276 C CA . ALA A 1 164 ? 2.872 3.044 -11.094 1.00 92.31 164 ALA A CA 1
ATOM 1277 C C . ALA A 1 164 ? 4.371 2.896 -11.432 1.00 92.31 164 ALA A C 1
ATOM 1279 O O . ALA A 1 164 ? 4.747 2.476 -12.529 1.00 92.31 164 ALA A O 1
ATOM 1280 N N . ALA A 1 165 ? 5.261 3.165 -10.469 1.00 89.31 165 ALA A N 1
ATOM 1281 C CA . ALA A 1 165 ? 6.700 2.984 -10.655 1.00 89.31 165 ALA A CA 1
ATOM 1282 C C . ALA A 1 165 ? 7.111 1.504 -10.793 1.00 89.31 165 ALA A C 1
ATOM 1284 O O . ALA A 1 165 ? 8.088 1.194 -11.484 1.00 89.31 165 ALA A O 1
ATOM 1285 N N . ILE A 1 166 ? 6.414 0.579 -10.128 1.00 91.44 166 ILE A N 1
ATOM 1286 C CA . ILE A 1 166 ? 6.614 -0.869 -10.288 1.00 91.44 166 ILE A CA 1
ATOM 1287 C C . ILE A 1 166 ? 6.158 -1.311 -11.678 1.00 91.44 166 ILE A C 1
ATOM 1289 O O . ILE A 1 166 ? 6.924 -1.982 -12.371 1.00 91.44 166 ILE A O 1
ATOM 1293 N N . GLU A 1 167 ? 4.972 -0.890 -12.109 1.00 92.62 167 GLU A N 1
ATOM 1294 C CA . GLU A 1 167 ? 4.428 -1.204 -13.431 1.00 92.62 167 GLU A CA 1
ATOM 1295 C C . GLU A 1 167 ? 5.351 -0.706 -14.547 1.00 92.62 167 GLU A C 1
ATOM 1297 O O . GLU A 1 167 ? 5.726 -1.479 -15.432 1.00 92.62 167 GLU A O 1
ATOM 1302 N N . ALA A 1 168 ? 5.828 0.539 -14.450 1.00 89.44 168 ALA A N 1
ATOM 1303 C CA . ALA A 1 168 ? 6.779 1.105 -15.404 1.00 89.44 168 ALA A CA 1
ATOM 1304 C C . ALA A 1 168 ? 8.094 0.305 -15.460 1.00 89.44 168 ALA A C 1
ATOM 1306 O O . ALA A 1 168 ? 8.623 0.035 -16.539 1.00 89.44 168 ALA A O 1
ATOM 1307 N N . ARG A 1 169 ? 8.625 -0.128 -14.304 1.00 89.31 169 ARG A N 1
ATOM 1308 C CA . ARG A 1 169 ? 9.817 -0.997 -14.252 1.00 89.31 169 ARG A CA 1
ATOM 1309 C C . ARG A 1 169 ? 9.556 -2.359 -14.897 1.00 89.31 169 ARG A C 1
ATOM 1311 O O . ARG A 1 169 ? 10.413 -2.843 -15.632 1.00 89.31 169 ARG A O 1
ATOM 1318 N N . GLY A 1 170 ? 8.388 -2.952 -14.658 1.00 92.50 170 GLY A N 1
ATOM 1319 C CA . GLY A 1 170 ? 7.979 -4.212 -15.277 1.00 92.50 170 GLY A CA 1
ATOM 1320 C C . GLY A 1 170 ? 7.876 -4.110 -16.801 1.00 92.50 170 GLY A C 1
ATOM 1321 O O . GLY A 1 170 ? 8.401 -4.970 -17.509 1.00 92.50 170 GLY A O 1
ATOM 1322 N N . ALA A 1 171 ? 7.276 -3.030 -17.310 1.00 93.31 171 ALA A N 1
ATOM 1323 C CA . ALA A 1 171 ? 7.176 -2.762 -18.743 1.00 93.31 171 ALA A CA 1
ATOM 1324 C C . ALA A 1 171 ? 8.562 -2.642 -19.403 1.00 93.31 171 ALA A C 1
ATOM 1326 O O . ALA A 1 171 ? 8.821 -3.293 -20.418 1.00 93.31 171 ALA A O 1
ATOM 1327 N N . ILE A 1 172 ? 9.480 -1.886 -18.788 1.00 93.00 172 ILE A N 1
ATOM 1328 C CA . ILE A 1 172 ? 10.861 -1.738 -19.273 1.00 93.00 172 ILE A CA 1
ATOM 1329 C C . ILE A 1 172 ? 11.579 -3.096 -19.296 1.00 93.00 172 ILE A C 1
ATOM 1331 O O . ILE A 1 172 ? 12.145 -3.471 -20.324 1.00 93.00 172 ILE A O 1
ATOM 1335 N N . ALA A 1 173 ? 11.501 -3.876 -18.213 1.00 93.75 173 ALA A N 1
ATOM 1336 C CA . ALA A 1 173 ? 12.143 -5.190 -18.136 1.00 93.75 173 ALA A CA 1
ATOM 1337 C C . ALA A 1 173 ? 11.614 -6.173 -19.202 1.00 93.75 173 ALA A C 1
ATOM 1339 O O . ALA A 1 173 ? 12.373 -6.962 -19.775 1.00 93.75 173 ALA A O 1
ATOM 1340 N N . ALA A 1 174 ? 10.315 -6.118 -19.517 1.00 95.19 174 ALA A N 1
ATOM 1341 C CA . ALA A 1 174 ? 9.722 -6.928 -20.578 1.00 95.19 174 ALA A CA 1
ATOM 1342 C C . ALA A 1 174 ? 10.254 -6.543 -21.973 1.00 95.19 174 ALA A C 1
ATOM 1344 O O . ALA A 1 174 ? 10.575 -7.428 -22.774 1.00 95.19 174 ALA A O 1
ATOM 1345 N N . ILE A 1 175 ? 10.398 -5.242 -22.253 1.00 95.88 175 ILE A N 1
ATOM 1346 C CA . ILE A 1 175 ? 10.959 -4.735 -23.515 1.00 95.88 175 ILE A CA 1
ATOM 1347 C C . ILE A 1 175 ? 12.429 -5.134 -23.653 1.00 95.88 175 ILE A C 1
ATOM 1349 O O . ILE A 1 175 ? 12.826 -5.658 -24.694 1.00 95.88 175 ILE A O 1
ATOM 1353 N N . GLU A 1 176 ? 13.229 -4.976 -22.599 1.00 94.69 176 GLU A N 1
ATOM 1354 C CA . GLU A 1 176 ? 14.637 -5.392 -22.585 1.00 94.69 176 GLU A CA 1
ATOM 1355 C C . GLU A 1 176 ? 14.792 -6.897 -22.848 1.00 94.69 176 GLU A C 1
ATOM 1357 O O . GLU A 1 176 ? 15.639 -7.318 -23.643 1.00 94.69 176 GLU A O 1
ATOM 1362 N N . SER A 1 177 ? 13.918 -7.719 -22.260 1.00 96.56 177 SER A N 1
ATOM 1363 C CA . SER A 1 177 ? 13.861 -9.157 -22.540 1.00 96.56 177 SER A CA 1
ATOM 1364 C C . SER A 1 177 ? 13.557 -9.447 -24.016 1.00 96.56 177 SER A C 1
ATOM 1366 O O . SER A 1 177 ? 14.181 -10.327 -24.625 1.00 96.56 177 SER A O 1
ATOM 1368 N N . LEU A 1 178 ? 12.636 -8.695 -24.631 1.00 96.62 178 LEU A N 1
ATOM 1369 C CA . LEU A 1 178 ? 12.302 -8.829 -26.050 1.00 96.62 178 LEU A CA 1
ATOM 1370 C C . LEU A 1 178 ? 13.462 -8.400 -26.958 1.00 96.62 178 LEU A C 1
ATOM 1372 O O . LEU A 1 178 ? 13.790 -9.129 -27.897 1.00 96.62 178 LEU A O 1
ATOM 1376 N N . ILE A 1 179 ? 14.123 -7.281 -26.650 1.00 96.31 179 ILE A N 1
ATOM 1377 C CA . ILE A 1 179 ? 15.343 -6.836 -27.335 1.00 96.31 179 ILE A CA 1
ATOM 1378 C C . ILE A 1 179 ? 16.396 -7.947 -27.281 1.00 96.31 179 ILE A C 1
ATOM 1380 O O . ILE A 1 179 ? 16.959 -8.314 -28.313 1.00 96.31 179 ILE A O 1
ATOM 1384 N N . GLY A 1 180 ? 16.614 -8.551 -26.109 1.00 95.62 180 GLY A N 1
ATOM 1385 C CA . GLY A 1 180 ? 17.542 -9.670 -25.941 1.00 95.62 180 GLY A CA 1
ATOM 1386 C C . GLY A 1 180 ? 17.193 -10.879 -26.816 1.00 95.62 180 GLY A C 1
ATOM 1387 O O . GLY A 1 180 ? 18.070 -11.450 -27.464 1.00 95.62 180 GLY A O 1
ATOM 1388 N N . LYS A 1 181 ? 15.907 -11.249 -26.903 1.00 96.25 181 LYS A N 1
ATOM 1389 C CA . LYS A 1 181 ? 15.438 -12.322 -27.802 1.00 96.25 181 LYS A CA 1
ATOM 1390 C C . LYS A 1 181 ? 15.701 -11.992 -29.274 1.00 96.25 181 LYS A C 1
ATOM 1392 O O . LYS A 1 181 ? 16.152 -12.861 -30.014 1.00 96.25 181 LYS A O 1
ATOM 1397 N N . LYS A 1 182 ? 15.454 -10.750 -29.697 1.00 94.56 182 LYS A N 1
ATOM 1398 C CA . LYS A 1 182 ? 15.684 -10.298 -31.079 1.00 94.56 182 LYS A CA 1
ATOM 1399 C C . LYS A 1 182 ? 17.170 -10.251 -31.431 1.00 94.56 182 LYS A C 1
ATOM 1401 O O . LYS A 1 182 ? 17.542 -10.690 -32.514 1.00 94.56 182 LYS A O 1
ATOM 1406 N N . LYS A 1 183 ? 18.023 -9.800 -30.505 1.00 95.19 183 LYS A N 1
ATOM 1407 C CA . LYS A 1 183 ? 19.488 -9.821 -30.661 1.00 95.19 183 LYS A CA 1
ATOM 1408 C C . LYS A 1 183 ? 20.020 -11.248 -30.822 1.00 95.19 183 LYS A C 1
ATOM 1410 O O . LYS A 1 183 ? 20.850 -11.474 -31.695 1.00 95.19 183 LYS A O 1
ATOM 1415 N N . ARG A 1 184 ? 19.501 -12.215 -30.053 1.00 94.25 184 ARG A N 1
ATOM 1416 C CA . ARG A 1 184 ? 19.833 -13.642 -30.237 1.00 94.25 184 ARG A CA 1
ATOM 1417 C C . ARG A 1 184 ? 19.388 -14.171 -31.598 1.00 94.25 184 ARG A C 1
ATOM 1419 O O . ARG A 1 184 ? 20.209 -14.729 -32.311 1.00 94.25 184 ARG A O 1
ATOM 1426 N N . ALA A 1 185 ? 18.142 -13.909 -31.996 1.00 90.06 185 ALA A N 1
ATOM 1427 C CA . ALA A 1 185 ? 17.639 -14.325 -33.307 1.00 90.06 185 ALA A CA 1
ATOM 1428 C C . ALA A 1 185 ? 18.489 -13.766 -34.463 1.00 90.06 185 ALA A C 1
ATOM 1430 O O . ALA A 1 185 ? 18.752 -14.473 -35.427 1.00 90.06 185 ALA A O 1
ATOM 1431 N N . LEU A 1 186 ? 18.953 -12.517 -34.346 1.00 89.75 186 LEU A N 1
ATOM 1432 C CA . LEU A 1 186 ? 19.861 -11.906 -35.315 1.00 89.75 186 LEU A CA 1
ATOM 1433 C C . LEU A 1 186 ? 21.230 -12.605 -35.355 1.00 89.75 186 LEU A C 1
ATOM 1435 O O . LEU A 1 186 ? 21.777 -12.798 -36.434 1.00 89.75 186 LEU A O 1
ATOM 1439 N N . ALA A 1 187 ? 21.779 -12.978 -34.196 1.00 88.69 187 ALA A N 1
ATOM 1440 C CA . ALA A 1 187 ? 23.072 -13.657 -34.095 1.00 88.69 187 ALA A CA 1
ATOM 1441 C C . ALA A 1 187 ? 23.036 -15.109 -34.608 1.00 88.69 187 ALA A C 1
ATOM 1443 O O . ALA A 1 187 ? 24.045 -15.614 -35.089 1.00 88.69 187 ALA A O 1
ATOM 1444 N N . GLU A 1 188 ? 21.884 -15.772 -34.507 1.00 89.25 188 GLU A N 1
ATOM 1445 C CA . GLU A 1 188 ? 21.676 -17.164 -34.926 1.00 89.25 188 GLU A CA 1
ATOM 1446 C C . GLU A 1 188 ? 21.305 -17.306 -36.416 1.00 89.25 188 GLU A C 1
ATOM 1448 O O . GLU A 1 188 ? 21.231 -18.422 -36.932 1.00 89.25 188 GLU A O 1
ATOM 1453 N N . MET A 1 189 ? 21.065 -16.202 -37.135 1.00 85.00 189 MET A N 1
ATOM 1454 C CA . MET A 1 189 ? 20.702 -16.251 -38.554 1.00 85.00 189 MET A CA 1
ATOM 1455 C C . MET A 1 189 ? 21.861 -16.747 -39.437 1.00 85.00 189 MET A C 1
ATOM 1457 O O . MET A 1 189 ? 22.972 -16.223 -39.385 1.00 85.00 189 MET A O 1
ATOM 1461 N N . HIS A 1 190 ? 21.574 -17.710 -40.323 1.00 78.06 190 HIS A N 1
ATOM 1462 C CA . HIS A 1 190 ? 22.547 -18.267 -41.268 1.00 78.06 190 HIS A CA 1
ATOM 1463 C C . HIS A 1 190 ? 22.495 -17.557 -42.640 1.00 78.06 190 HIS A C 1
ATOM 1465 O O . HIS A 1 190 ? 21.400 -17.430 -43.206 1.00 78.06 190 HIS A O 1
ATOM 1471 N N . PRO A 1 191 ? 23.645 -17.153 -43.220 1.00 76.19 191 PRO A N 1
ATOM 1472 C CA . PRO A 1 191 ? 23.712 -16.378 -44.466 1.00 76.19 191 PRO A CA 1
ATOM 1473 C C . PRO A 1 191 ? 23.123 -17.085 -45.698 1.00 76.19 191 PRO A C 1
ATOM 1475 O O . PRO A 1 191 ? 22.685 -16.414 -46.627 1.00 76.19 191 PRO A O 1
ATOM 1478 N N . ASP A 1 192 ? 23.018 -18.416 -45.683 1.00 71.81 192 ASP A N 1
ATOM 1479 C CA . ASP A 1 192 ? 22.438 -19.203 -46.792 1.00 71.81 192 ASP A CA 1
ATOM 1480 C C . ASP A 1 192 ? 20.904 -19.102 -46.906 1.00 71.81 192 ASP A C 1
ATOM 1482 O O . ASP A 1 192 ? 20.282 -19.732 -47.763 1.00 71.81 192 ASP A O 1
ATOM 1486 N N . THR A 1 193 ? 20.258 -18.302 -46.059 1.00 69.00 193 THR A N 1
ATOM 1487 C CA . THR A 1 193 ? 18.816 -18.067 -46.156 1.00 69.00 193 THR A CA 1
ATOM 1488 C C . THR A 1 193 ? 18.531 -17.128 -47.335 1.00 69.00 193 THR A C 1
ATOM 1490 O O . THR A 1 193 ? 18.975 -15.984 -47.335 1.00 69.00 193 THR A O 1
ATOM 1493 N N . HIS A 1 194 ? 17.728 -17.545 -48.322 1.00 68.38 194 HIS A N 1
ATOM 1494 C CA . HIS A 1 194 ? 17.401 -16.720 -49.506 1.00 68.38 194 HIS A CA 1
ATOM 1495 C C . HIS A 1 194 ? 16.752 -15.354 -49.187 1.00 68.38 194 HIS A C 1
ATOM 1497 O O . HIS A 1 194 ? 16.732 -14.468 -50.038 1.00 68.38 194 HIS A O 1
ATOM 1503 N N . ALA A 1 195 ? 16.241 -15.169 -47.965 1.00 72.06 195 ALA A N 1
ATOM 1504 C CA . ALA A 1 195 ? 15.684 -13.914 -47.458 1.00 72.06 195 ALA A CA 1
ATOM 1505 C C . ALA A 1 195 ? 16.573 -13.210 -46.408 1.00 72.06 195 ALA A C 1
ATOM 1507 O O . ALA A 1 195 ? 16.139 -12.212 -45.835 1.00 72.06 195 ALA A O 1
ATOM 1508 N N . TYR A 1 196 ? 17.800 -13.698 -46.163 1.00 78.56 196 TYR A N 1
ATOM 15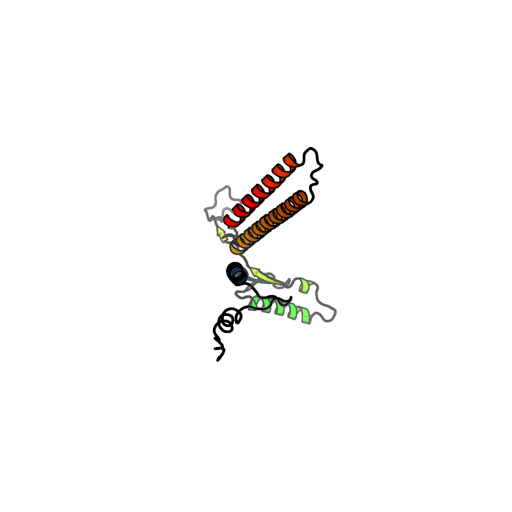09 C CA . TYR A 1 196 ? 18.673 -13.285 -45.054 1.00 78.56 196 TYR A CA 1
ATOM 1510 C C . TYR A 1 196 ? 18.772 -11.763 -44.923 1.00 78.56 196 TYR A C 1
ATOM 1512 O O . TYR A 1 196 ? 18.404 -11.225 -43.886 1.00 78.56 196 TYR A O 1
ATOM 1520 N N . GLY A 1 197 ? 19.160 -11.054 -45.989 1.00 81.56 197 GLY A N 1
ATOM 1521 C CA . GLY A 1 197 ? 19.345 -9.599 -45.936 1.00 81.56 197 GLY A CA 1
ATOM 1522 C C . GLY A 1 197 ? 18.062 -8.816 -45.628 1.00 81.56 197 GLY A C 1
ATOM 1523 O O . GLY A 1 197 ? 18.098 -7.843 -44.880 1.00 81.56 197 GLY A O 1
ATOM 1524 N N . ALA A 1 198 ? 16.908 -9.250 -46.147 1.00 84.25 198 ALA A N 1
ATOM 1525 C CA . ALA A 1 198 ? 15.633 -8.588 -45.868 1.00 84.25 198 ALA A CA 1
ATOM 1526 C C . ALA A 1 198 ? 15.176 -8.837 -44.421 1.00 84.25 198 ALA A C 1
ATOM 1528 O O . ALA A 1 198 ? 14.768 -7.905 -43.726 1.00 84.25 198 ALA A O 1
ATOM 1529 N N . THR A 1 199 ? 15.287 -10.079 -43.942 1.00 86.56 199 THR A N 1
ATOM 1530 C CA . THR A 1 199 ? 14.958 -10.450 -42.559 1.00 86.56 199 THR A CA 1
ATOM 1531 C C . THR A 1 199 ? 15.899 -9.777 -41.555 1.00 86.56 199 THR A C 1
ATOM 1533 O O . THR A 1 199 ? 15.437 -9.286 -40.525 1.00 86.56 199 THR A O 1
ATOM 1536 N N . GLU A 1 200 ? 17.192 -9.677 -41.873 1.00 89.75 200 GLU A N 1
ATOM 1537 C CA . GLU A 1 200 ? 18.203 -9.025 -41.036 1.00 89.75 200 GLU A CA 1
ATOM 1538 C C . GLU A 1 200 ? 17.854 -7.556 -40.783 1.00 89.75 200 GLU A C 1
ATOM 1540 O O . GLU A 1 200 ? 17.831 -7.093 -39.640 1.00 89.75 200 GLU A O 1
ATOM 1545 N N . VAL A 1 201 ? 17.536 -6.827 -41.857 1.00 91.38 201 VAL A N 1
ATOM 1546 C CA . VAL A 1 201 ? 17.175 -5.407 -41.794 1.00 91.38 201 VAL A CA 1
ATOM 1547 C C . VAL A 1 201 ? 15.909 -5.203 -40.962 1.00 91.38 201 VAL A C 1
ATOM 1549 O O . VAL A 1 201 ?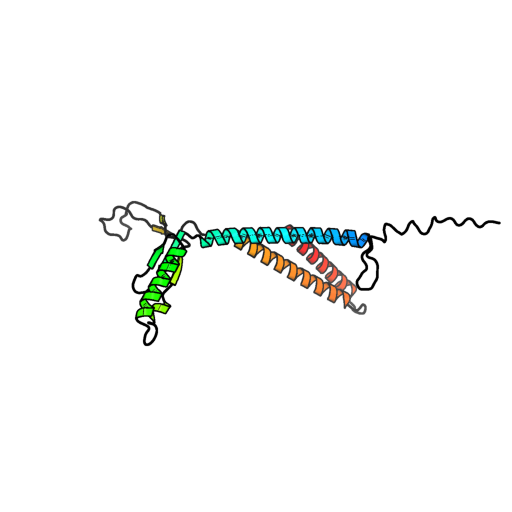 15.872 -4.300 -40.126 1.00 91.38 201 VAL A O 1
ATOM 1552 N N . ILE A 1 202 ? 14.900 -6.065 -41.121 1.00 92.81 202 ILE A N 1
ATOM 1553 C CA . ILE A 1 202 ? 13.661 -5.999 -40.331 1.00 92.81 202 ILE A CA 1
ATOM 1554 C C . ILE A 1 202 ? 13.952 -6.186 -38.839 1.00 92.81 202 ILE A C 1
ATOM 1556 O O . ILE A 1 202 ? 13.485 -5.392 -38.025 1.00 92.81 202 ILE A O 1
ATOM 1560 N N . ILE A 1 203 ? 14.735 -7.202 -38.462 1.00 91.94 203 ILE A N 1
ATOM 1561 C CA . ILE A 1 203 ? 15.049 -7.467 -37.050 1.00 91.94 203 ILE A CA 1
ATOM 1562 C C . ILE A 1 203 ? 15.862 -6.317 -36.447 1.00 91.94 203 ILE A C 1
ATOM 1564 O O . ILE A 1 203 ? 15.584 -5.901 -35.323 1.00 91.94 203 ILE A O 1
ATOM 1568 N N . ARG A 1 204 ? 16.828 -5.758 -37.189 1.00 94.19 204 ARG A N 1
ATOM 1569 C CA . ARG A 1 204 ? 17.609 -4.593 -36.738 1.00 94.19 204 ARG A CA 1
ATOM 1570 C C . ARG A 1 204 ? 16.731 -3.362 -36.513 1.00 94.19 204 ARG A C 1
ATOM 1572 O O . ARG A 1 204 ? 16.924 -2.677 -35.513 1.00 94.19 204 ARG A O 1
ATOM 1579 N N . ASN A 1 205 ? 15.768 -3.099 -37.397 1.00 95.94 205 ASN A N 1
ATOM 1580 C CA . ASN A 1 205 ? 14.821 -1.997 -37.213 1.00 95.94 205 ASN A CA 1
ATOM 1581 C C . ASN A 1 205 ? 13.929 -2.230 -35.987 1.00 95.94 205 ASN A C 1
ATOM 1583 O O . ASN A 1 205 ? 13.850 -1.355 -35.138 1.00 95.94 205 ASN A O 1
ATOM 1587 N N . GLN A 1 206 ? 13.388 -3.440 -35.809 1.00 95.75 206 GLN A N 1
ATOM 1588 C CA . GLN A 1 206 ? 12.606 -3.784 -34.614 1.00 95.75 206 GLN A CA 1
ATOM 1589 C C . GLN A 1 206 ? 13.397 -3.600 -33.313 1.00 95.75 206 GLN A C 1
ATOM 1591 O O . GLN A 1 206 ? 12.839 -3.150 -32.319 1.00 95.75 206 GLN A O 1
ATOM 1596 N N . ILE A 1 207 ? 14.686 -3.956 -33.296 1.00 96.50 207 ILE A N 1
ATOM 1597 C CA . ILE A 1 207 ? 15.551 -3.723 -32.130 1.00 96.50 207 ILE A CA 1
ATOM 1598 C C . ILE A 1 207 ? 15.665 -2.2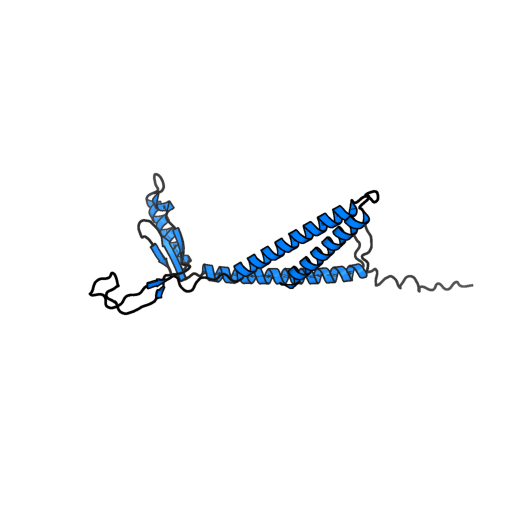25 -31.843 1.00 96.50 207 ILE A C 1
ATOM 1600 O O . ILE A 1 207 ? 15.485 -1.836 -30.695 1.00 96.50 207 ILE A O 1
ATOM 1604 N N . ARG A 1 208 ? 15.920 -1.400 -32.866 1.00 96.69 208 ARG A N 1
ATOM 1605 C CA . ARG A 1 208 ? 16.021 0.058 -32.706 1.00 96.69 208 ARG A CA 1
ATOM 1606 C C . ARG A 1 208 ? 14.721 0.668 -32.200 1.00 96.69 208 ARG A C 1
ATOM 1608 O O . ARG A 1 208 ? 14.767 1.444 -31.258 1.00 96.69 208 ARG A O 1
ATOM 1615 N N . ASP A 1 209 ? 13.586 0.277 -32.772 1.00 96.81 209 ASP A N 1
ATOM 1616 C CA . ASP A 1 209 ? 12.274 0.783 -32.356 1.00 96.81 209 ASP A CA 1
ATOM 1617 C C . ASP A 1 209 ? 11.999 0.442 -30.881 1.00 96.81 209 ASP A C 1
ATOM 1619 O O . ASP A 1 209 ? 11.551 1.289 -30.112 1.00 96.81 209 ASP A O 1
ATOM 1623 N N . LEU A 1 210 ? 12.330 -0.785 -30.457 1.00 96.06 210 LEU A N 1
ATOM 1624 C CA . LEU A 1 210 ? 12.204 -1.208 -29.060 1.00 96.06 210 LEU A CA 1
ATOM 1625 C C . LEU A 1 210 ? 13.186 -0.477 -28.131 1.00 96.06 210 LEU A C 1
ATOM 1627 O O . LEU A 1 210 ? 12.827 -0.166 -26.998 1.00 96.06 210 LEU A O 1
ATOM 1631 N N . GLU A 1 211 ? 14.415 -0.211 -28.582 1.00 95.50 211 GLU A N 1
ATOM 1632 C CA . GLU A 1 211 ? 15.411 0.562 -27.830 1.00 95.50 211 GLU A CA 1
ATOM 1633 C C . GLU A 1 211 ? 14.958 2.018 -27.646 1.00 95.50 211 GLU A C 1
ATOM 1635 O O . GLU A 1 211 ? 15.020 2.530 -26.529 1.00 95.50 211 GLU A O 1
ATOM 1640 N N . SER A 1 212 ? 14.430 2.653 -28.697 1.00 95.00 212 SER A N 1
ATOM 1641 C CA . SER A 1 212 ? 13.829 3.989 -28.628 1.00 95.00 212 SER A CA 1
ATOM 1642 C C . SER A 1 212 ? 12.630 4.022 -27.683 1.00 95.00 212 SER A C 1
ATOM 1644 O O . SER A 1 212 ? 12.582 4.866 -26.793 1.00 95.00 212 SER A O 1
ATOM 1646 N N . PHE A 1 213 ? 11.716 3.056 -27.788 1.00 93.62 213 PHE A N 1
ATOM 1647 C CA . PHE A 1 213 ? 10.555 2.984 -26.902 1.00 93.62 213 PHE A CA 1
ATOM 1648 C C . PHE A 1 213 ? 10.945 2.766 -25.428 1.00 93.62 213 PHE A C 1
ATOM 1650 O O . PHE A 1 213 ? 10.358 3.359 -24.525 1.00 93.62 213 PHE A O 1
ATOM 1657 N N . ALA A 1 214 ? 11.976 1.958 -25.156 1.00 92.38 214 ALA A N 1
ATOM 1658 C CA . ALA A 1 214 ? 12.498 1.789 -23.800 1.00 92.38 214 ALA A CA 1
ATOM 1659 C C . ALA A 1 214 ? 13.100 3.087 -23.231 1.00 92.38 214 ALA A C 1
ATOM 1661 O O . ALA A 1 214 ? 13.012 3.312 -22.024 1.00 92.38 214 ALA A O 1
ATOM 1662 N N . ILE A 1 215 ? 13.713 3.928 -24.071 1.00 92.31 215 ILE A N 1
ATOM 1663 C CA . ILE A 1 215 ? 14.220 5.249 -23.671 1.00 92.31 215 ILE A CA 1
ATOM 1664 C C . ILE A 1 215 ? 13.051 6.177 -23.332 1.00 92.31 215 ILE A C 1
ATOM 1666 O O . ILE A 1 215 ? 13.030 6.718 -22.230 1.00 92.31 215 ILE A O 1
ATOM 1670 N N . GLU A 1 216 ? 12.041 6.270 -24.201 1.00 90.75 216 GLU A N 1
ATOM 1671 C CA . GLU A 1 216 ? 10.841 7.088 -23.961 1.00 90.75 216 GLU A CA 1
ATOM 1672 C C . GLU A 1 216 ? 10.160 6.728 -22.628 1.00 90.75 216 GLU A C 1
ATOM 1674 O O . GLU A 1 216 ? 9.832 7.605 -21.831 1.00 90.75 216 GLU A O 1
ATOM 1679 N N . LEU A 1 217 ? 10.022 5.432 -22.320 1.00 86.88 217 LEU A N 1
ATOM 1680 C CA . LEU A 1 217 ? 9.449 4.969 -21.049 1.00 86.88 217 LEU A CA 1
ATOM 1681 C C . LEU A 1 217 ? 10.314 5.278 -19.818 1.00 86.88 217 LEU A C 1
ATOM 1683 O O . LEU A 1 217 ? 9.793 5.361 -18.704 1.00 86.88 217 LEU A O 1
ATOM 1687 N N . ARG A 1 218 ? 11.635 5.402 -19.977 1.00 85.31 218 ARG A N 1
ATOM 1688 C CA . ARG A 1 218 ? 12.534 5.807 -18.885 1.00 85.31 218 ARG A CA 1
ATOM 1689 C C . ARG A 1 218 ? 12.472 7.311 -18.640 1.00 85.31 218 ARG A C 1
ATOM 1691 O O . ARG A 1 218 ? 12.619 7.711 -17.490 1.00 85.31 218 ARG A O 1
ATOM 1698 N N . GLU A 1 219 ? 12.264 8.098 -19.693 1.00 83.00 219 GLU A N 1
ATOM 1699 C CA . GLU A 1 219 ? 12.173 9.562 -19.653 1.00 83.00 219 GLU A CA 1
ATOM 1700 C C . GLU A 1 219 ? 10.793 10.068 -19.217 1.00 83.00 219 GLU A C 1
ATOM 1702 O O . GLU A 1 219 ? 10.693 11.152 -18.656 1.00 83.00 219 GLU A O 1
ATOM 1707 N N . ALA A 1 220 ? 9.735 9.276 -19.403 1.00 74.38 220 ALA A N 1
ATOM 1708 C CA . ALA A 1 220 ? 8.386 9.578 -18.921 1.00 74.38 220 ALA A CA 1
ATOM 1709 C C . ALA A 1 220 ? 8.207 9.457 -17.385 1.00 74.38 220 ALA A C 1
ATOM 1711 O O . ALA A 1 220 ? 7.075 9.517 -16.902 1.00 74.38 220 ALA A O 1
ATOM 1712 N N . LYS A 1 221 ? 9.293 9.242 -16.629 1.00 57.84 221 LYS A N 1
ATOM 1713 C CA . LYS A 1 221 ? 9.308 9.103 -15.162 1.00 57.84 221 LYS A CA 1
ATOM 1714 C C . LYS A 1 221 ? 9.459 10.425 -14.424 1.00 57.84 221 LYS A C 1
ATOM 1716 O O . LYS A 1 221 ? 10.195 11.305 -14.914 1.00 57.84 221 LYS A O 1
#

Foldseek 3Di:
DDPDDDPPPPPVPPPVQVPFDADPVGHTQDPVNVVVVVVVVVVVVVVVVVVVVLVVLQVVLVVLQQQACWKWKAFPPPGTDTHNDPVVRVVVLVVVLVVQVVVQPVHGDPRNVVIDMGGHNFDWDKADKDADDPVDPDDPPDGIDIDTDTPDDSDDVSVVVVVVVVVLVVVLVVLVVVLVVLVVVLVPDDPPPPCNVVVNVVSVVVSVVSVVVSVVSVVVD

pLDDT: mean 85.93, std 16.05, range [33.44, 98.5]

Organism: Serratia proteamaculans (strain 568) (NCBI:txid399741)